Protein AF-A0A934GV92-F1 (afdb_monomer_lite)

pLDDT: mean 82.5, std 15.74, range [44.62, 98.44]

Structure (mmCIF, N/CA/C/O backbone):
data_AF-A0A934GV92-F1
#
_entry.id   AF-A0A934GV92-F1
#
loop_
_atom_site.group_PDB
_atom_site.id
_atom_site.type_symbol
_atom_site.label_atom_id
_atom_site.label_alt_id
_atom_site.label_comp_id
_atom_site.label_asym_id
_atom_site.label_entity_id
_atom_site.label_seq_id
_atom_site.pdbx_PDB_ins_code
_atom_site.Cartn_x
_atom_site.Cartn_y
_atom_site.Cartn_z
_atom_site.occupancy
_atom_site.B_iso_or_equiv
_atom_site.auth_seq_id
_atom_site.auth_comp_id
_atom_site.auth_asym_id
_atom_site.auth_atom_id
_atom_site.pdbx_PDB_model_num
ATOM 1 N N . MET A 1 1 ? -19.606 -7.941 -42.808 1.00 45.41 1 MET A N 1
ATOM 2 C CA . MET A 1 1 ? -18.863 -8.096 -41.541 1.00 45.41 1 MET A CA 1
ATOM 3 C C . MET A 1 1 ? -18.603 -6.691 -41.005 1.00 45.41 1 MET A C 1
ATOM 5 O O . MET A 1 1 ? -17.922 -5.931 -41.676 1.00 45.41 1 MET A O 1
ATOM 9 N N . ARG A 1 2 ? -19.273 -6.281 -39.919 1.00 44.62 2 ARG A N 1
ATOM 10 C CA . ARG A 1 2 ? -19.111 -4.952 -39.301 1.00 44.62 2 ARG A CA 1
ATOM 11 C C . ARG A 1 2 ? -18.115 -5.100 -38.153 1.00 44.62 2 ARG A C 1
ATOM 13 O O . ARG A 1 2 ? -18.499 -5.575 -37.094 1.00 44.62 2 ARG A O 1
ATOM 20 N N . ILE A 1 3 ? -16.854 -4.754 -38.387 1.00 47.62 3 ILE A N 1
ATOM 21 C CA . ILE A 1 3 ? -15.875 -4.594 -37.308 1.00 47.62 3 ILE A CA 1
ATOM 22 C C . ILE A 1 3 ? -16.205 -3.248 -36.656 1.00 47.62 3 ILE A C 1
ATOM 24 O O . ILE A 1 3 ? -16.176 -2.217 -37.328 1.00 47.62 3 ILE A O 1
ATOM 28 N N . SER A 1 4 ? -16.626 -3.245 -35.392 1.00 52.06 4 SER A N 1
ATOM 29 C CA . SER A 1 4 ? -16.859 -1.996 -34.670 1.00 52.06 4 SER A CA 1
ATOM 30 C C . SER A 1 4 ? -15.509 -1.377 -34.327 1.00 52.06 4 SER A C 1
ATOM 32 O O . SER A 1 4 ? -14.763 -1.938 -33.529 1.00 52.06 4 SER A O 1
ATOM 34 N N . ILE A 1 5 ? -15.235 -0.204 -34.899 1.00 55.66 5 ILE A N 1
ATOM 35 C CA . ILE A 1 5 ? -14.054 0.644 -34.652 1.00 55.66 5 ILE A CA 1
ATOM 36 C C . ILE A 1 5 ? -13.766 0.847 -33.143 1.00 55.66 5 ILE A C 1
ATOM 38 O O . ILE A 1 5 ? -12.625 1.043 -32.748 1.00 55.66 5 ILE A O 1
ATOM 42 N N . TRP A 1 6 ? -14.770 0.691 -32.278 1.00 50.31 6 TRP A N 1
ATOM 43 C CA . TRP A 1 6 ? -14.648 0.772 -30.819 1.00 50.31 6 TRP A CA 1
ATOM 44 C C . TRP A 1 6 ? -13.754 -0.293 -30.163 1.00 50.31 6 TRP A C 1
ATOM 46 O O . TRP A 1 6 ? -13.243 -0.047 -29.078 1.00 50.31 6 TRP A O 1
ATOM 56 N N . GLN A 1 7 ? -13.507 -1.442 -30.802 1.00 48.97 7 GLN A N 1
ATOM 57 C CA . GLN A 1 7 ? -12.585 -2.453 -30.256 1.00 48.97 7 GLN A CA 1
ATOM 58 C C . GLN A 1 7 ? -11.101 -2.118 -30.478 1.00 48.97 7 GLN A C 1
ATOM 60 O O . GLN A 1 7 ? -10.252 -2.728 -29.840 1.00 48.97 7 GLN A O 1
ATOM 65 N N . GLN A 1 8 ? -10.778 -1.146 -31.338 1.00 45.44 8 GLN A N 1
ATOM 66 C CA . GLN A 1 8 ? -9.400 -0.681 -31.561 1.00 45.44 8 GLN A CA 1
ATOM 67 C C . GLN A 1 8 ? -9.001 0.489 -30.645 1.00 45.44 8 GLN A C 1
ATOM 69 O O . GLN A 1 8 ? -7.868 0.950 -30.703 1.00 45.44 8 GLN A O 1
ATOM 74 N N . PHE A 1 9 ? -9.921 0.942 -29.785 1.00 50.16 9 PHE A N 1
ATOM 75 C CA . PHE A 1 9 ? -9.702 1.994 -28.789 1.00 50.16 9 PHE A CA 1
ATOM 76 C C . PHE A 1 9 ? -9.911 1.495 -27.355 1.00 50.16 9 PHE A C 1
ATOM 78 O O . PHE A 1 9 ? -10.121 2.302 -26.452 1.00 50.16 9 PHE A O 1
ATOM 85 N N . ALA A 1 10 ? -9.863 0.175 -27.125 1.00 47.56 10 ALA A N 1
ATOM 86 C CA . ALA A 1 10 ? -9.571 -0.327 -25.788 1.00 47.56 10 ALA A CA 1
ATOM 87 C C . ALA A 1 10 ? -8.166 0.180 -25.445 1.00 47.56 10 ALA A C 1
ATOM 89 O O . ALA A 1 10 ? -7.172 -0.346 -25.938 1.00 47.56 10 ALA A O 1
ATOM 90 N N . SER A 1 11 ? -8.147 1.304 -24.734 1.00 47.31 11 SER A N 1
ATOM 91 C CA . SER A 1 11 ? -6.985 2.069 -24.304 1.00 47.31 11 SER A CA 1
ATOM 92 C C . SER A 1 11 ? -5.822 1.137 -23.952 1.00 47.31 11 SER A C 1
ATOM 94 O O . SER A 1 11 ? -5.968 0.297 -23.071 1.00 47.31 11 SER A O 1
ATOM 96 N N . ASN A 1 12 ? -4.724 1.246 -24.706 1.00 54.50 12 ASN A N 1
ATOM 97 C CA . ASN A 1 12 ? -3.345 0.943 -24.306 1.00 54.50 12 ASN A CA 1
ATOM 98 C C . ASN A 1 12 ? -3.157 0.247 -22.937 1.00 54.50 12 ASN A C 1
ATOM 100 O O . ASN A 1 12 ? -2.796 0.892 -21.965 1.00 54.50 12 ASN A O 1
ATOM 104 N N . HIS A 1 13 ? -3.388 -1.069 -22.906 1.00 57.81 13 HIS A N 1
ATOM 105 C CA . HIS A 1 13 ? -2.746 -2.119 -22.096 1.00 57.81 13 HIS A CA 1
ATOM 106 C C . HIS A 1 13 ? -2.031 -1.755 -20.773 1.00 57.81 13 HIS A C 1
ATOM 108 O O . HIS A 1 13 ? -0.965 -2.300 -20.511 1.00 57.81 13 HIS A O 1
ATOM 114 N N . SER A 1 14 ? -2.590 -0.915 -19.901 1.00 67.69 14 SER A N 1
ATOM 115 C CA . SER A 1 14 ? -2.052 -0.762 -18.546 1.00 67.69 14 SER A CA 1
ATOM 116 C C . SER A 1 14 ? -2.468 -1.968 -17.704 1.00 67.69 14 SER A C 1
ATOM 118 O O . SER A 1 14 ? -3.576 -2.061 -17.197 1.00 67.69 14 SER A O 1
ATOM 120 N N . ASN A 1 15 ? -1.600 -2.960 -17.579 1.00 84.19 15 ASN A N 1
ATOM 121 C CA . ASN A 1 15 ? -1.711 -3.942 -16.513 1.00 84.19 15 ASN A CA 1
ATOM 122 C C . ASN A 1 15 ? -1.345 -3.274 -15.175 1.00 84.19 15 ASN A C 1
ATOM 124 O O . ASN A 1 15 ? -0.739 -2.207 -15.116 1.00 84.19 15 ASN A O 1
ATOM 128 N N . SER A 1 16 ? -1.719 -3.889 -14.068 1.00 88.56 16 SER A N 1
ATOM 129 C CA . SER A 1 16 ? -1.093 -3.631 -12.774 1.00 88.56 16 SER A CA 1
ATOM 130 C C . SER A 1 16 ? -1.032 -4.950 -12.038 1.00 88.56 16 SER A C 1
ATOM 132 O O . SER A 1 16 ? -1.833 -5.851 -12.310 1.00 88.56 16 SER A O 1
ATOM 134 N N . PHE A 1 17 ? -0.082 -5.088 -11.129 1.00 91.25 17 PHE A N 1
ATOM 135 C CA . PHE A 1 17 ? 0.013 -6.307 -10.354 1.00 91.25 17 PHE A CA 1
ATOM 136 C C . PHE A 1 17 ? 0.419 -6.031 -8.917 1.00 91.25 17 PHE A C 1
ATOM 138 O O . PHE A 1 17 ? 1.074 -5.034 -8.608 1.00 91.25 17 PHE A O 1
ATOM 145 N N . THR A 1 18 ? 0.055 -6.976 -8.058 1.00 91.12 18 THR A N 1
ATOM 146 C CA . THR A 1 18 ? 0.556 -7.076 -6.693 1.00 91.12 18 THR A CA 1
ATOM 147 C C . THR A 1 18 ? 0.952 -8.515 -6.414 1.00 91.12 18 THR A C 1
ATOM 149 O O . THR A 1 18 ? 0.154 -9.437 -6.578 1.00 91.12 18 THR A O 1
ATOM 152 N N . VAL A 1 19 ? 2.180 -8.697 -5.944 1.00 93.38 19 VAL A N 1
ATOM 153 C CA . VAL A 1 19 ? 2.729 -9.948 -5.433 1.00 93.38 19 VAL A CA 1
ATOM 154 C C . VAL A 1 19 ? 2.905 -9.821 -3.930 1.00 93.38 19 VAL A C 1
ATOM 156 O O . VAL A 1 19 ? 3.528 -8.879 -3.441 1.00 93.38 19 VAL A O 1
ATOM 159 N N . VAL A 1 20 ? 2.369 -10.785 -3.193 1.00 93.81 20 VAL A N 1
ATOM 160 C CA . VAL A 1 20 ? 2.497 -10.905 -1.744 1.00 93.81 20 VAL A CA 1
ATOM 161 C C . VAL A 1 20 ? 3.212 -12.215 -1.443 1.00 93.81 20 VAL A C 1
ATOM 163 O O . VAL A 1 20 ? 2.684 -13.285 -1.731 1.00 93.81 20 VAL A O 1
ATOM 166 N N . GLY A 1 21 ? 4.406 -12.138 -0.865 1.00 95.69 21 GLY A N 1
ATOM 167 C CA . GLY A 1 21 ? 5.127 -13.278 -0.310 1.00 95.69 21 GLY A CA 1
ATOM 168 C C . GLY A 1 21 ? 5.032 -13.290 1.212 1.00 95.69 21 GLY A C 1
ATOM 169 O O . GLY A 1 21 ? 5.502 -12.358 1.859 1.00 95.69 21 GLY A O 1
ATOM 170 N N . GLU A 1 22 ? 4.440 -14.333 1.786 1.00 96.06 22 GLU A N 1
ATOM 171 C CA . GLU A 1 22 ? 4.435 -14.609 3.227 1.00 96.06 22 GLU A CA 1
ATOM 172 C C . GLU A 1 22 ? 5.649 -15.469 3.605 1.00 96.06 22 GLU A C 1
ATOM 174 O O . GLU A 1 22 ? 5.894 -16.506 2.991 1.00 96.06 22 GLU A O 1
ATOM 179 N N . PHE A 1 23 ? 6.399 -15.057 4.624 1.00 97.56 23 PHE A N 1
ATOM 180 C CA . PHE A 1 23 ? 7.600 -15.733 5.119 1.00 97.56 23 PHE A CA 1
ATOM 181 C C . PHE A 1 23 ? 7.395 -16.261 6.541 1.00 97.56 23 PHE A C 1
ATOM 183 O O . PHE A 1 23 ? 6.483 -15.853 7.255 1.00 97.56 23 PHE A O 1
ATOM 190 N N . GLU A 1 24 ? 8.289 -17.139 6.994 1.00 97.50 24 GLU A N 1
ATOM 191 C CA . GLU A 1 24 ? 8.222 -17.717 8.344 1.00 97.50 24 GLU A CA 1
ATOM 192 C C . GLU A 1 24 ? 8.458 -16.688 9.465 1.00 97.50 24 GLU A C 1
ATOM 194 O O . GLU A 1 24 ? 8.039 -16.898 10.604 1.00 97.50 24 GLU A O 1
ATOM 199 N N . SER A 1 25 ? 9.144 -15.577 9.173 1.00 97.50 25 SER A N 1
ATOM 200 C CA . SER A 1 25 ? 9.474 -14.550 10.161 1.00 97.50 25 SER A CA 1
ATOM 201 C C . SER A 1 25 ? 9.637 -13.158 9.543 1.00 97.50 25 SER A C 1
ATOM 203 O O . SER A 1 25 ? 9.837 -13.004 8.337 1.00 97.50 25 SER A O 1
ATOM 205 N N . VAL A 1 26 ? 9.592 -12.129 10.398 1.00 96.62 26 VAL A N 1
ATOM 206 C CA . VAL A 1 26 ? 9.864 -10.729 10.018 1.00 96.62 26 VAL A CA 1
ATOM 207 C C . VAL A 1 26 ? 11.270 -10.576 9.431 1.00 96.62 26 VAL A C 1
ATOM 209 O O . VAL A 1 26 ? 11.453 -9.900 8.423 1.00 96.62 26 VAL A O 1
ATOM 212 N N . GLU A 1 27 ? 12.263 -11.229 10.036 1.00 97.88 27 GLU A N 1
ATOM 213 C CA . GLU A 1 27 ? 13.655 -11.197 9.577 1.00 97.88 27 GLU A CA 1
ATOM 214 C C . GLU A 1 27 ? 13.806 -11.842 8.192 1.00 97.88 27 GLU A C 1
ATOM 216 O O . GLU A 1 27 ? 14.474 -11.284 7.321 1.00 97.88 27 GLU A O 1
ATOM 221 N N . ALA A 1 28 ? 13.128 -12.972 7.952 1.00 98.19 28 ALA A N 1
ATOM 222 C CA . ALA A 1 28 ? 13.124 -13.633 6.651 1.00 98.19 28 ALA A CA 1
ATOM 223 C C . ALA A 1 28 ? 12.513 -12.736 5.562 1.00 98.19 28 ALA A C 1
ATOM 225 O O . ALA A 1 28 ? 13.117 -12.572 4.503 1.00 98.19 28 ALA A O 1
ATOM 226 N N . ALA A 1 29 ? 11.379 -12.084 5.845 1.00 97.88 29 ALA A N 1
ATOM 227 C CA . ALA A 1 29 ? 10.763 -11.130 4.922 1.00 97.88 29 ALA A CA 1
ATOM 228 C C . ALA A 1 29 ? 11.671 -9.920 4.638 1.00 97.88 29 ALA A C 1
ATOM 230 O O . ALA A 1 29 ? 11.818 -9.500 3.491 1.00 97.88 29 ALA A O 1
ATOM 231 N N . GLN A 1 30 ? 12.327 -9.363 5.661 1.00 97.38 30 GLN A N 1
ATOM 232 C CA . GLN A 1 30 ? 13.271 -8.253 5.490 1.00 97.38 30 GLN A CA 1
ATOM 233 C C . GLN A 1 30 ? 14.470 -8.642 4.620 1.00 97.38 30 GLN A C 1
ATOM 235 O O . GLN A 1 30 ? 14.815 -7.902 3.697 1.00 97.38 30 GLN A O 1
ATOM 240 N N . ASN A 1 31 ? 15.066 -9.807 4.876 1.00 98.31 31 ASN A N 1
ATOM 241 C CA . ASN A 1 31 ? 16.179 -10.327 4.089 1.00 98.31 31 ASN A CA 1
ATOM 242 C C . ASN A 1 31 ? 15.764 -10.593 2.631 1.00 98.31 31 ASN A C 1
ATOM 244 O O . ASN A 1 31 ? 16.458 -10.188 1.702 1.00 98.31 31 ASN A O 1
ATOM 248 N N . ALA A 1 32 ? 14.602 -11.212 2.416 1.00 98.44 32 ALA A N 1
ATOM 249 C CA . ALA A 1 32 ? 14.078 -11.466 1.078 1.00 98.44 32 ALA A CA 1
ATOM 250 C C . ALA A 1 32 ? 13.801 -10.169 0.302 1.00 98.44 32 ALA A C 1
ATOM 252 O O . ALA A 1 32 ? 14.182 -10.054 -0.862 1.00 98.44 32 ALA A O 1
ATOM 253 N N . ALA A 1 33 ? 13.201 -9.162 0.944 1.00 97.94 33 ALA A N 1
ATOM 254 C CA . ALA A 1 33 ? 12.987 -7.857 0.323 1.00 97.94 33 ALA A CA 1
ATOM 255 C C . ALA A 1 33 ? 14.305 -7.172 -0.062 1.00 97.94 33 ALA A C 1
ATOM 257 O O . ALA A 1 33 ? 14.379 -6.540 -1.113 1.00 97.94 33 ALA A O 1
ATOM 258 N N . GLU A 1 34 ? 15.341 -7.287 0.769 1.00 98.19 34 GLU A N 1
ATOM 259 C CA . GLU A 1 34 ? 16.661 -6.735 0.464 1.00 98.19 34 GLU A CA 1
ATOM 260 C C . GLU A 1 34 ? 17.332 -7.462 -0.707 1.00 98.19 34 GLU A C 1
ATOM 262 O O . GLU A 1 34 ? 17.804 -6.809 -1.636 1.00 98.19 34 GLU A O 1
ATOM 267 N N . GLN A 1 35 ? 17.295 -8.796 -0.732 1.00 98.44 35 GLN A N 1
ATOM 268 C CA . GLN A 1 35 ? 17.799 -9.583 -1.864 1.00 98.44 35 GLN A CA 1
ATOM 269 C C . GLN A 1 35 ? 17.065 -9.252 -3.169 1.00 98.44 35 GLN A C 1
ATOM 271 O O . GLN A 1 35 ? 17.699 -9.116 -4.219 1.00 98.44 35 GLN A O 1
ATOM 276 N N . LEU A 1 36 ? 15.744 -9.060 -3.106 1.00 98.19 36 LEU A N 1
ATOM 277 C CA . LEU A 1 36 ? 14.957 -8.634 -4.259 1.00 98.19 36 LEU A CA 1
ATOM 278 C C . LEU A 1 36 ? 15.396 -7.239 -4.733 1.00 98.19 36 LEU A C 1
ATOM 280 O O . LEU A 1 36 ? 15.687 -7.068 -5.913 1.00 98.19 36 LEU A O 1
ATOM 284 N N . ARG A 1 37 ? 15.544 -6.255 -3.830 1.00 97.88 37 ARG A N 1
ATOM 285 C CA . ARG A 1 37 ? 16.038 -4.910 -4.194 1.00 97.88 37 ARG A CA 1
ATOM 286 C C . ARG A 1 37 ? 17.422 -4.951 -4.833 1.00 97.88 37 ARG A C 1
ATOM 288 O O . ARG A 1 37 ? 17.641 -4.293 -5.847 1.00 97.88 37 ARG A O 1
ATOM 295 N N . GLN A 1 38 ? 18.340 -5.727 -4.262 1.00 98.00 38 GLN A N 1
ATOM 296 C CA . GLN A 1 38 ? 19.693 -5.891 -4.792 1.00 98.00 38 GLN A CA 1
ATOM 297 C C . GLN A 1 38 ? 19.684 -6.521 -6.187 1.00 98.00 38 GLN A C 1
ATOM 299 O O . GLN A 1 38 ? 20.440 -6.082 -7.048 1.00 98.00 38 GLN A O 1
ATOM 304 N N . SER A 1 39 ? 18.789 -7.482 -6.429 1.00 97.69 39 SER A N 1
ATOM 305 C CA . SER A 1 39 ? 18.639 -8.136 -7.735 1.00 97.69 39 SER A CA 1
ATOM 306 C C . SER A 1 39 ? 18.062 -7.208 -8.805 1.00 97.69 39 SER A C 1
ATOM 308 O O . SER A 1 39 ? 18.446 -7.307 -9.965 1.00 97.69 39 SER A O 1
ATOM 310 N N . LEU A 1 40 ? 17.161 -6.288 -8.437 1.00 97.38 40 LEU A N 1
ATOM 311 C CA . LEU A 1 40 ? 16.554 -5.348 -9.391 1.00 97.38 40 LEU A CA 1
ATOM 312 C C . LEU A 1 40 ? 17.416 -4.108 -9.666 1.00 97.38 40 LEU A C 1
ATOM 314 O O . LEU A 1 40 ? 17.225 -3.437 -10.681 1.00 97.38 40 LEU A O 1
ATOM 318 N N . LYS A 1 41 ? 18.381 -3.797 -8.795 1.00 97.88 41 LYS A N 1
ATOM 319 C CA . LYS A 1 41 ? 19.233 -2.609 -8.928 1.00 97.88 41 LYS A CA 1
ATOM 320 C C . LYS A 1 41 ? 20.004 -2.543 -10.264 1.00 97.88 41 LYS A C 1
ATOM 322 O O . LYS A 1 41 ? 19.946 -1.486 -10.891 1.00 97.88 41 LYS A O 1
ATOM 327 N N . PRO A 1 42 ? 20.644 -3.619 -10.765 1.00 98.12 42 PRO A N 1
ATOM 328 C CA . PRO A 1 42 ? 21.312 -3.590 -12.069 1.00 98.12 42 PRO A CA 1
ATOM 329 C C . PRO A 1 42 ? 20.371 -3.281 -13.241 1.00 98.12 42 PRO A C 1
ATOM 331 O O . PRO A 1 42 ? 20.776 -2.601 -14.182 1.00 98.12 42 PRO A O 1
ATOM 334 N N . ILE A 1 43 ? 19.113 -3.739 -13.183 1.00 96.50 43 ILE A N 1
ATOM 335 C CA . ILE A 1 43 ? 18.103 -3.454 -14.216 1.00 96.50 43 ILE A CA 1
ATOM 336 C C . ILE A 1 43 ? 17.821 -1.948 -14.259 1.00 96.50 43 ILE A C 1
ATOM 338 O O . ILE A 1 43 ? 17.854 -1.340 -15.330 1.00 96.50 43 ILE A O 1
ATOM 342 N N . ILE A 1 44 ? 17.615 -1.342 -13.087 1.00 96.38 44 ILE A N 1
ATOM 343 C CA . ILE A 1 44 ? 17.382 0.099 -12.937 1.00 96.38 44 ILE A CA 1
ATOM 344 C C . ILE A 1 44 ? 18.587 0.904 -13.438 1.00 96.38 44 ILE A C 1
ATOM 346 O O . ILE A 1 44 ? 18.425 1.815 -14.247 1.00 96.38 44 ILE A O 1
ATOM 350 N N . GLU A 1 45 ? 19.802 0.557 -13.006 1.00 97.00 45 GLU A N 1
ATOM 351 C CA . GLU A 1 45 ? 21.031 1.244 -13.429 1.00 97.00 45 GLU A CA 1
ATOM 352 C C . GLU A 1 45 ? 21.226 1.177 -14.952 1.00 97.00 45 GLU A C 1
ATOM 354 O O . GLU A 1 45 ? 21.561 2.179 -15.592 1.00 97.00 45 GLU A O 1
ATOM 359 N N . TRP A 1 46 ? 20.972 0.011 -15.554 1.00 95.94 46 TRP A N 1
ATOM 360 C CA . TRP A 1 46 ? 21.063 -0.183 -16.999 1.00 95.94 46 TRP A CA 1
ATOM 361 C C . TRP A 1 46 ? 20.035 0.658 -17.764 1.00 95.94 46 TRP A C 1
ATOM 363 O O . TRP A 1 46 ? 20.391 1.265 -18.778 1.00 95.94 46 TRP A O 1
ATOM 373 N N . ARG A 1 47 ? 18.791 0.724 -17.264 1.00 92.81 47 ARG A N 1
ATOM 374 C CA . ARG A 1 47 ? 17.696 1.522 -17.840 1.00 92.81 47 ARG A CA 1
ATOM 375 C C . ARG A 1 47 ? 17.968 3.013 -17.751 1.00 92.81 47 ARG A C 1
ATOM 377 O O . ARG A 1 47 ? 17.858 3.707 -18.756 1.00 92.81 47 ARG A O 1
ATOM 384 N N . MET A 1 48 ? 18.394 3.504 -16.589 1.00 93.56 48 MET A N 1
ATOM 385 C CA . MET A 1 48 ? 18.743 4.916 -16.404 1.00 93.56 48 MET A CA 1
ATOM 386 C C . MET A 1 48 ? 19.858 5.361 -17.361 1.00 93.56 48 MET A C 1
ATOM 388 O O . MET A 1 48 ? 19.832 6.483 -17.861 1.00 93.56 48 MET A O 1
ATOM 392 N N . ALA A 1 49 ? 20.811 4.477 -17.669 1.00 95.62 49 ALA A N 1
ATOM 393 C CA . ALA A 1 49 ? 21.873 4.746 -18.637 1.00 95.62 49 ALA A CA 1
ATOM 394 C C . ALA A 1 49 ? 21.411 4.719 -20.112 1.00 95.62 49 ALA A C 1
ATOM 396 O O . ALA A 1 49 ? 22.180 5.122 -20.984 1.00 95.62 49 ALA A O 1
ATOM 397 N N . ARG A 1 50 ? 20.195 4.230 -20.401 1.00 93.62 50 ARG A N 1
ATOM 398 C CA . ARG A 1 50 ? 19.644 3.997 -21.753 1.00 93.62 50 ARG A CA 1
ATOM 399 C C . ARG A 1 50 ? 18.192 4.456 -21.899 1.00 93.62 50 ARG A C 1
ATOM 401 O O . ARG A 1 50 ? 17.441 3.895 -22.691 1.00 93.62 50 ARG A O 1
ATOM 408 N N . ALA A 1 51 ? 17.785 5.478 -21.148 1.00 85.56 51 ALA A N 1
ATOM 409 C CA . ALA A 1 51 ? 16.384 5.896 -21.059 1.00 85.56 51 ALA A CA 1
ATOM 410 C C . ALA A 1 51 ? 15.733 6.226 -22.422 1.00 85.56 51 ALA A C 1
ATOM 412 O O . ALA A 1 51 ? 14.518 6.136 -22.550 1.00 85.56 51 ALA A O 1
ATOM 413 N N . GLU A 1 52 ? 16.518 6.582 -23.444 1.00 83.06 52 GLU A N 1
ATOM 414 C CA . GLU A 1 52 ? 16.025 6.898 -24.793 1.00 83.06 52 GLU A CA 1
ATOM 415 C C . GLU A 1 52 ? 15.818 5.661 -25.693 1.00 83.06 52 GLU A C 1
ATOM 417 O O . GLU A 1 52 ? 15.077 5.744 -26.667 1.00 83.06 52 GLU A O 1
ATOM 422 N N . GLU A 1 53 ? 16.427 4.510 -25.385 1.00 81.38 53 GLU A N 1
ATOM 423 C CA . GLU A 1 53 ? 16.486 3.342 -26.287 1.00 81.38 53 GLU A CA 1
ATOM 424 C C . GLU A 1 53 ? 15.344 2.327 -26.078 1.00 81.38 53 GLU A C 1
ATOM 426 O O . GLU A 1 53 ? 15.160 1.426 -26.894 1.00 81.38 53 GLU A O 1
ATOM 431 N N . ILE A 1 54 ? 14.597 2.426 -24.974 1.00 72.56 54 ILE A N 1
ATOM 432 C CA . ILE A 1 54 ? 13.815 1.293 -24.435 1.00 72.56 54 ILE A CA 1
ATOM 433 C C . ILE A 1 54 ? 12.314 1.389 -24.751 1.00 72.56 54 ILE A C 1
ATOM 435 O O . ILE A 1 54 ? 11.606 0.392 -24.667 1.00 72.56 54 ILE A O 1
ATOM 439 N N . TRP A 1 55 ? 11.821 2.551 -25.184 1.00 69.56 55 TRP A N 1
ATOM 440 C CA . TRP A 1 55 ? 10.381 2.821 -25.322 1.00 69.56 55 TRP A CA 1
ATOM 441 C C . TRP A 1 55 ? 9.641 1.980 -26.377 1.00 69.56 55 TRP A C 1
ATOM 443 O O . TRP A 1 55 ? 8.412 1.995 -26.398 1.00 69.56 55 TRP A O 1
ATOM 453 N N . GLU A 1 56 ? 10.349 1.262 -27.254 1.00 77.69 56 GLU A N 1
ATOM 454 C CA . GLU A 1 56 ? 9.747 0.594 -28.419 1.00 77.69 56 GLU A CA 1
ATOM 455 C C . GLU A 1 56 ? 9.701 -0.943 -28.342 1.00 77.69 56 GLU A C 1
ATOM 457 O O . GLU A 1 56 ? 9.099 -1.569 -29.216 1.00 77.69 56 GLU A O 1
ATOM 462 N N . SER A 1 57 ? 10.302 -1.575 -27.327 1.00 84.25 57 SER A N 1
ATOM 463 C CA . SER A 1 57 ? 10.344 -3.042 -27.217 1.00 84.25 57 SER A CA 1
ATOM 464 C C . SER A 1 57 ? 9.502 -3.542 -26.054 1.00 84.25 57 SER A C 1
ATOM 466 O O . SER A 1 57 ? 9.552 -2.958 -24.986 1.00 84.25 57 SER A O 1
ATOM 468 N N . PHE A 1 58 ? 8.782 -4.653 -26.233 1.00 88.12 58 PHE A N 1
ATOM 469 C CA . PHE A 1 58 ? 8.141 -5.380 -25.128 1.00 88.12 58 PHE A CA 1
ATOM 470 C C . PHE A 1 58 ? 9.036 -6.482 -24.545 1.00 88.12 58 PHE A C 1
ATOM 472 O O . PHE A 1 58 ? 8.805 -6.921 -23.419 1.00 88.12 58 PHE A O 1
ATOM 479 N N . GLU A 1 59 ? 10.053 -6.912 -25.291 1.00 93.38 59 GLU A N 1
ATOM 480 C CA . GLU A 1 59 ? 10.932 -8.029 -24.940 1.00 93.38 59 GLU A CA 1
ATOM 481 C C . GLU A 1 59 ? 11.859 -7.672 -23.780 1.00 93.38 59 GLU A C 1
ATOM 483 O O . GLU A 1 59 ? 12.343 -6.543 -23.699 1.00 93.38 59 GLU A O 1
ATOM 488 N N . ALA A 1 60 ? 12.143 -8.648 -22.915 1.00 95.31 60 ALA A N 1
ATOM 489 C CA . ALA A 1 60 ? 13.092 -8.484 -21.822 1.00 95.31 60 ALA A CA 1
ATOM 490 C C . ALA A 1 60 ? 14.455 -7.972 -22.309 1.00 95.31 60 ALA A C 1
ATOM 492 O O . ALA A 1 60 ? 15.032 -8.445 -23.291 1.00 95.31 60 ALA A O 1
ATOM 493 N N . THR A 1 61 ? 14.995 -7.006 -21.578 1.00 95.38 61 THR A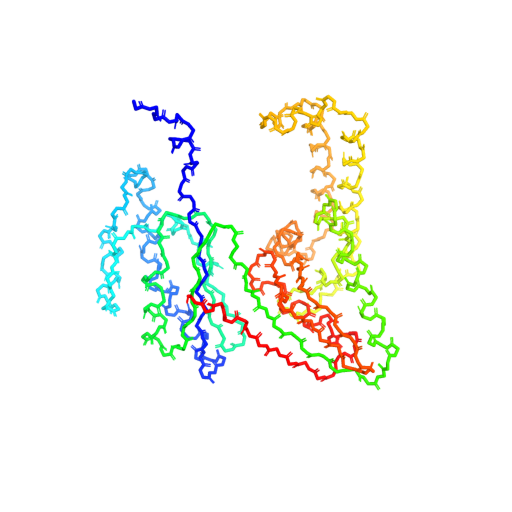 N 1
ATOM 494 C CA . THR A 1 61 ? 16.333 -6.469 -21.812 1.00 95.38 61 THR A CA 1
ATOM 495 C C . THR A 1 61 ? 17.405 -7.516 -21.476 1.00 95.38 61 THR A C 1
ATOM 497 O O . THR A 1 61 ? 17.169 -8.417 -20.666 1.00 95.38 61 THR A O 1
ATOM 500 N N . PRO A 1 62 ? 18.632 -7.396 -22.019 1.00 96.38 62 PRO A N 1
ATOM 501 C CA . PRO A 1 62 ? 19.713 -8.329 -21.697 1.00 96.38 62 PRO A CA 1
ATOM 502 C C . PRO A 1 62 ? 20.002 -8.449 -20.194 1.00 96.38 62 PRO A C 1
ATOM 504 O O . PRO A 1 62 ? 20.314 -9.539 -19.722 1.00 96.38 62 PRO A O 1
ATOM 507 N N . ILE A 1 63 ? 19.868 -7.349 -19.442 1.00 97.62 63 ILE A N 1
ATOM 508 C CA . ILE A 1 63 ? 20.076 -7.357 -17.990 1.00 97.62 63 ILE A CA 1
ATOM 509 C C . ILE A 1 63 ? 18.931 -8.055 -17.246 1.00 97.62 63 ILE A C 1
ATOM 511 O O . ILE A 1 63 ? 19.191 -8.805 -16.313 1.00 97.62 63 ILE A O 1
ATOM 515 N N . GLU A 1 64 ? 17.677 -7.877 -17.669 1.00 97.31 64 GLU A N 1
ATOM 516 C CA . GLU A 1 64 ? 16.538 -8.610 -17.099 1.00 97.31 64 GLU A CA 1
ATOM 517 C C . GLU A 1 64 ? 16.684 -10.120 -17.328 1.00 97.31 64 GLU A C 1
ATOM 519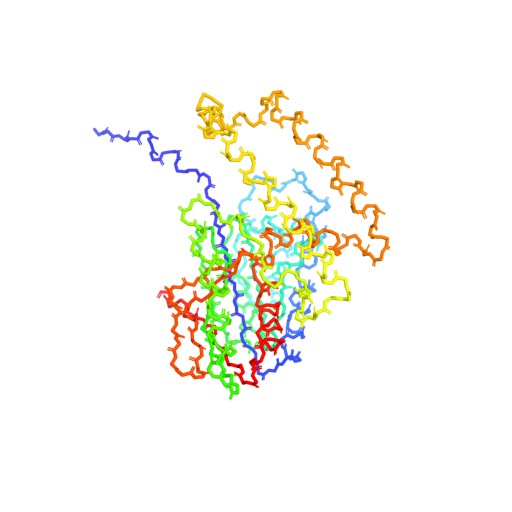 O O . GLU A 1 64 ? 16.444 -10.907 -16.415 1.00 97.31 64 GLU A O 1
ATOM 524 N N . ILE A 1 65 ? 17.169 -10.528 -18.507 1.00 97.94 65 ILE A N 1
ATOM 525 C CA . ILE A 1 65 ? 17.487 -11.931 -18.807 1.00 97.94 65 ILE A CA 1
ATOM 526 C C . ILE A 1 65 ? 18.603 -12.450 -17.889 1.00 97.94 65 ILE A C 1
ATOM 528 O O . ILE A 1 65 ? 18.493 -13.558 -17.364 1.00 97.94 65 ILE A O 1
ATOM 532 N N . GLU A 1 66 ? 19.668 -11.672 -17.669 1.00 98.19 66 GLU A N 1
ATOM 533 C CA . GLU A 1 66 ? 20.761 -12.047 -16.762 1.00 98.19 66 GLU A CA 1
ATOM 534 C C . GLU A 1 66 ? 20.265 -12.233 -15.320 1.00 98.19 66 GLU A C 1
ATOM 536 O O . GLU A 1 66 ? 20.554 -13.257 -14.698 1.00 98.19 66 GLU A O 1
ATOM 541 N N . VAL A 1 67 ? 19.467 -11.294 -14.800 1.00 97.94 67 VAL A N 1
ATOM 542 C CA . VAL A 1 67 ? 18.852 -11.418 -13.468 1.00 97.94 67 VAL A CA 1
ATOM 543 C C . VAL A 1 67 ? 17.924 -12.633 -13.413 1.00 97.94 67 VAL A C 1
ATOM 545 O O . VAL A 1 67 ? 17.984 -13.407 -12.456 1.00 97.94 67 VAL A O 1
ATOM 548 N N . GLY A 1 68 ? 17.122 -12.864 -14.456 1.00 97.81 68 GLY A N 1
ATOM 549 C CA . GLY A 1 68 ? 16.282 -14.055 -14.570 1.00 97.81 68 GLY A CA 1
ATOM 550 C C . GLY A 1 68 ? 17.092 -15.350 -14.459 1.00 97.81 68 GLY A C 1
ATOM 551 O O . GLY A 1 68 ? 16.760 -16.237 -13.673 1.00 97.81 68 GLY A O 1
ATOM 552 N N . GLN A 1 69 ? 18.232 -15.432 -15.149 1.00 98.19 69 GLN A N 1
ATOM 553 C CA . GLN A 1 69 ? 19.139 -16.582 -15.081 1.00 98.19 69 GLN A CA 1
ATOM 554 C C . GLN A 1 69 ? 19.746 -16.792 -13.689 1.00 98.19 69 GLN A C 1
ATOM 556 O O . GLN A 1 69 ? 19.855 -17.941 -13.258 1.00 98.19 69 GLN A O 1
ATOM 561 N N . GLN A 1 70 ? 20.106 -15.722 -12.969 1.00 98.19 70 GLN A N 1
ATOM 562 C CA . GLN A 1 70 ? 20.635 -15.816 -11.598 1.00 98.19 70 GLN A CA 1
ATOM 563 C C . GLN A 1 70 ? 19.642 -16.494 -10.649 1.00 98.19 70 GLN A C 1
ATOM 565 O O . GLN A 1 70 ? 20.033 -17.308 -9.812 1.00 98.19 70 GLN A O 1
ATOM 570 N N . TRP A 1 71 ? 18.353 -16.205 -10.821 1.00 97.94 71 TRP A N 1
ATOM 571 C CA . TRP A 1 71 ? 17.281 -16.829 -10.052 1.00 97.94 71 TRP A CA 1
ATOM 572 C C . TRP A 1 71 ? 16.777 -18.133 -10.680 1.00 97.94 71 TRP A C 1
ATOM 574 O O . TRP A 1 71 ? 16.076 -18.902 -10.028 1.00 97.94 71 TRP A O 1
ATOM 584 N N . GLY A 1 72 ? 17.142 -18.446 -11.923 1.00 97.88 72 GLY A N 1
ATOM 585 C CA . GLY A 1 72 ? 16.558 -19.554 -12.677 1.00 97.88 72 GLY A CA 1
ATOM 586 C C . GLY A 1 72 ? 15.051 -19.371 -12.873 1.00 97.88 72 GLY A C 1
ATOM 587 O O . GLY A 1 72 ? 14.298 -20.308 -12.593 1.00 97.88 72 GLY A O 1
ATOM 588 N N . VAL A 1 73 ? 14.647 -18.158 -13.257 1.00 97.25 73 VAL A N 1
ATOM 589 C CA . VAL A 1 73 ? 13.291 -17.758 -13.667 1.00 97.25 73 VAL A CA 1
ATOM 590 C C . VAL A 1 73 ? 13.330 -17.280 -15.115 1.00 97.25 73 VAL A C 1
ATOM 592 O O . VAL A 1 73 ? 14.352 -16.768 -15.584 1.00 97.25 73 VAL A O 1
ATOM 595 N N . GLU A 1 74 ? 12.232 -17.456 -15.841 1.00 97.06 74 GLU A N 1
ATOM 596 C CA . GLU A 1 74 ? 12.124 -16.965 -17.214 1.00 97.06 74 GLU A CA 1
ATOM 597 C C . GLU A 1 74 ? 11.644 -15.509 -17.217 1.00 97.06 74 GLU A C 1
ATOM 599 O O . GLU A 1 74 ? 10.589 -15.186 -16.676 1.00 97.06 74 GLU A O 1
ATOM 604 N N . TRP A 1 75 ? 12.417 -14.615 -17.837 1.00 96.38 75 TRP A N 1
ATOM 605 C CA . TRP A 1 75 ? 12.068 -13.199 -17.947 1.00 96.38 75 TRP A CA 1
ATOM 606 C C . TRP A 1 75 ? 11.722 -12.874 -19.399 1.00 96.38 75 TRP A C 1
ATOM 608 O O . TRP A 1 75 ? 12.609 -12.703 -20.231 1.00 96.38 75 TRP A O 1
ATOM 618 N N . LEU A 1 76 ? 10.426 -12.846 -19.716 1.00 93.94 76 LEU A N 1
ATOM 619 C CA . LEU A 1 76 ? 9.945 -12.720 -21.099 1.00 93.94 76 LEU A CA 1
ATOM 620 C C . LEU A 1 76 ? 9.790 -11.266 -21.552 1.00 93.94 76 LEU A C 1
ATOM 622 O O . LEU A 1 76 ? 10.192 -10.913 -22.661 1.00 93.94 76 LEU A O 1
ATOM 626 N N . ASN A 1 77 ? 9.224 -10.427 -20.684 1.00 93.25 77 ASN A N 1
ATOM 627 C CA . ASN A 1 77 ? 8.888 -9.043 -20.999 1.00 93.25 77 ASN A CA 1
ATOM 628 C C . ASN A 1 77 ? 9.697 -8.074 -20.141 1.00 93.25 77 ASN A C 1
ATOM 630 O O . ASN A 1 77 ? 9.923 -8.315 -18.949 1.00 93.25 77 ASN A O 1
ATOM 634 N N . HIS A 1 78 ? 10.097 -6.953 -20.731 1.00 92.12 78 HIS A N 1
ATOM 635 C CA . HIS A 1 78 ? 10.716 -5.879 -19.965 1.00 92.12 78 HIS A CA 1
ATOM 636 C C . HIS A 1 78 ? 9.690 -5.218 -19.030 1.00 92.12 78 HIS A C 1
ATOM 638 O O . HIS A 1 78 ? 8.518 -5.085 -19.374 1.00 92.12 78 HIS A O 1
ATOM 644 N N . HIS A 1 79 ? 10.129 -4.805 -17.843 1.00 93.12 79 HIS A N 1
ATOM 645 C CA . HIS A 1 79 ? 9.295 -4.132 -16.845 1.00 93.12 79 HIS A CA 1
ATOM 646 C C . HIS A 1 79 ? 9.602 -2.641 -16.841 1.00 93.12 79 HIS A C 1
ATOM 648 O O . HIS A 1 79 ? 10.565 -2.191 -16.218 1.00 93.12 79 HIS A O 1
ATOM 654 N N . GLU A 1 80 ? 8.816 -1.873 -17.592 1.00 90.81 80 GLU A N 1
ATOM 655 C CA . GLU A 1 80 ? 9.055 -0.456 -17.860 1.00 90.81 80 GLU A CA 1
ATOM 656 C C . GLU A 1 80 ? 9.144 0.409 -16.605 1.00 90.81 80 GLU A C 1
ATOM 658 O O . GLU A 1 80 ? 9.940 1.342 -16.556 1.00 90.81 80 GLU A O 1
ATOM 663 N N . TRP A 1 81 ? 8.414 0.025 -15.562 1.00 91.19 81 TRP A N 1
ATOM 664 C CA . TRP A 1 81 ? 8.383 0.723 -14.286 1.00 91.19 81 TRP A CA 1
ATOM 665 C C . TRP A 1 81 ? 9.707 0.670 -13.507 1.00 91.19 81 TRP A C 1
ATOM 667 O O . TRP A 1 81 ? 9.905 1.464 -12.588 1.00 91.19 81 TRP A O 1
ATOM 677 N N . LEU A 1 82 ? 10.652 -0.211 -13.864 1.00 93.81 82 LEU A N 1
ATOM 678 C CA . LEU A 1 82 ? 11.999 -0.286 -13.274 1.00 93.81 82 LEU A CA 1
ATOM 679 C C . LEU A 1 82 ? 12.945 0.808 -13.809 1.00 93.81 82 LEU A C 1
ATOM 681 O O . LEU A 1 82 ? 14.106 0.555 -14.112 1.00 93.81 82 LEU A O 1
ATOM 685 N N . GLU A 1 83 ? 12.466 2.038 -13.949 1.00 91.75 83 GLU A N 1
ATOM 686 C CA . GLU A 1 83 ? 13.181 3.137 -14.612 1.00 91.75 83 GLU A CA 1
ATOM 687 C C . GLU A 1 83 ? 13.995 4.043 -13.676 1.00 91.75 83 GLU A C 1
ATOM 689 O O . GLU A 1 83 ? 14.782 4.868 -14.142 1.00 91.75 83 GLU A O 1
ATOM 694 N N . SER A 1 84 ? 13.831 3.923 -12.355 1.00 92.50 84 SER A N 1
ATOM 695 C CA . SER A 1 84 ? 14.543 4.773 -11.396 1.00 92.50 84 SER A CA 1
ATOM 696 C C . SER A 1 84 ? 14.795 4.071 -10.066 1.00 92.50 84 SER A C 1
ATOM 698 O O . SER A 1 84 ? 14.121 3.107 -9.714 1.00 92.50 84 SER A O 1
ATOM 700 N N . GLU A 1 85 ? 15.715 4.594 -9.250 1.00 91.19 85 GLU A N 1
ATOM 701 C CA . GLU A 1 85 ? 15.915 4.081 -7.883 1.00 91.19 85 GLU A CA 1
ATOM 702 C C . GLU A 1 85 ? 14.631 4.147 -7.039 1.00 91.19 85 GLU A C 1
ATOM 704 O O . GLU A 1 85 ? 14.437 3.344 -6.125 1.00 91.19 85 GLU A O 1
ATOM 709 N N . ARG A 1 86 ? 13.711 5.068 -7.367 1.00 88.06 86 ARG A N 1
ATOM 710 C CA . ARG A 1 86 ? 12.413 5.164 -6.692 1.00 88.06 86 ARG A CA 1
ATOM 711 C C . ARG A 1 86 ? 11.541 3.942 -6.944 1.00 88.06 86 ARG A C 1
ATOM 713 O O . ARG A 1 86 ? 10.729 3.646 -6.076 1.00 88.06 86 ARG A O 1
ATOM 720 N N . SER A 1 87 ? 11.730 3.219 -8.044 1.00 91.38 87 SER A N 1
ATOM 721 C CA . SER A 1 87 ? 11.001 1.986 -8.354 1.00 91.38 87 SER A CA 1
ATOM 722 C C . SER A 1 87 ? 11.241 0.903 -7.296 1.00 91.38 87 SER A C 1
ATOM 724 O O . SER A 1 87 ? 10.344 0.132 -6.977 1.00 91.38 87 SER A O 1
ATOM 726 N N . LEU A 1 88 ? 12.394 0.903 -6.613 1.00 93.00 88 LEU A N 1
ATOM 727 C CA . LEU A 1 88 ? 12.637 -0.007 -5.482 1.00 93.00 88 LEU A CA 1
ATOM 728 C C . LEU A 1 88 ? 11.699 0.245 -4.291 1.00 93.00 88 LEU A C 1
ATOM 730 O O . LEU A 1 88 ? 11.551 -0.620 -3.423 1.00 93.00 88 LEU A O 1
ATOM 734 N N . ASN A 1 89 ? 11.023 1.399 -4.248 1.00 88.12 89 ASN A N 1
ATOM 735 C CA . ASN A 1 89 ? 9.977 1.659 -3.269 1.00 88.12 89 ASN A CA 1
ATOM 736 C C . ASN A 1 89 ? 8.715 0.825 -3.505 1.00 88.12 89 ASN A C 1
ATOM 738 O O . ASN A 1 89 ? 7.927 0.737 -2.564 1.00 88.12 89 ASN A O 1
ATOM 742 N N . ALA A 1 90 ? 8.530 0.205 -4.672 1.00 89.44 90 ALA A N 1
ATOM 743 C CA . ALA A 1 90 ? 7.462 -0.765 -4.909 1.00 89.44 90 ALA A CA 1
ATOM 744 C C . ALA A 1 90 ? 7.605 -2.006 -4.008 1.00 89.44 90 ALA A C 1
ATOM 746 O O . ALA A 1 90 ? 6.609 -2.636 -3.661 1.00 89.44 90 ALA A O 1
ATOM 747 N N . ILE A 1 91 ? 8.832 -2.323 -3.562 1.00 93.50 91 ILE A N 1
ATOM 748 C CA . ILE A 1 91 ? 9.119 -3.429 -2.642 1.00 93.50 91 ILE A CA 1
ATOM 749 C C . ILE A 1 91 ? 8.971 -2.943 -1.201 1.00 93.50 91 ILE A C 1
ATOM 751 O O . ILE A 1 91 ? 9.816 -2.210 -0.666 1.00 93.50 91 ILE A O 1
ATOM 755 N N . LYS A 1 92 ? 7.912 -3.390 -0.535 1.00 91.00 92 LYS A N 1
ATOM 756 C CA . LYS A 1 92 ? 7.589 -3.071 0.856 1.00 91.00 92 LYS A CA 1
ATOM 757 C C . LYS A 1 92 ? 7.620 -4.322 1.725 1.00 91.00 92 LYS A C 1
ATOM 759 O O . LYS A 1 92 ? 7.377 -5.429 1.259 1.00 91.00 92 LYS A O 1
ATOM 764 N N . THR A 1 93 ? 7.898 -4.125 3.008 1.00 92.94 93 THR A N 1
ATOM 765 C CA . THR A 1 93 ? 7.777 -5.165 4.031 1.00 92.94 93 THR A CA 1
ATOM 766 C C . THR A 1 93 ? 6.749 -4.748 5.066 1.00 92.94 93 THR A C 1
ATOM 768 O O . THR A 1 93 ? 6.634 -3.568 5.407 1.00 92.94 93 THR A O 1
ATOM 771 N N . PHE A 1 94 ? 5.994 -5.720 5.561 1.00 90.25 94 PHE A N 1
ATOM 772 C CA . PHE A 1 94 ? 5.086 -5.543 6.683 1.00 90.25 94 PHE A CA 1
ATOM 773 C C . PHE A 1 94 ? 5.009 -6.852 7.454 1.00 90.25 94 PHE A C 1
ATOM 775 O O . PHE A 1 94 ? 4.612 -7.865 6.892 1.00 90.25 94 PHE A O 1
ATOM 782 N N . GLU A 1 95 ? 5.424 -6.837 8.721 1.00 92.69 95 GLU A N 1
ATOM 783 C CA . GLU A 1 95 ? 5.598 -8.056 9.519 1.00 92.69 95 GLU A CA 1
ATOM 784 C C . GLU A 1 95 ? 6.399 -9.122 8.743 1.00 92.69 95 GLU A C 1
ATOM 786 O O . GLU A 1 95 ? 7.512 -8.840 8.301 1.00 92.69 95 GLU A O 1
ATOM 791 N N . ASN A 1 96 ? 5.862 -10.330 8.579 1.00 96.06 96 ASN A N 1
ATOM 792 C CA . ASN A 1 96 ? 6.470 -11.431 7.836 1.00 96.06 96 ASN A CA 1
ATOM 793 C C . ASN A 1 96 ? 6.089 -11.449 6.342 1.00 96.06 96 ASN A C 1
ATOM 795 O O . ASN A 1 96 ? 6.265 -12.471 5.687 1.00 96.06 96 ASN A O 1
ATOM 799 N N . TYR A 1 97 ? 5.589 -10.343 5.785 1.00 94.62 97 TYR A N 1
ATOM 800 C CA . TYR A 1 97 ? 5.215 -10.235 4.375 1.00 94.62 97 TYR A CA 1
ATOM 801 C C . TYR A 1 97 ? 6.182 -9.347 3.586 1.00 94.62 97 TYR A C 1
ATOM 803 O O . TYR A 1 97 ? 6.565 -8.261 4.036 1.00 94.62 97 TYR A O 1
ATOM 811 N N . VAL A 1 98 ? 6.514 -9.777 2.367 1.00 95.25 98 VAL A N 1
ATOM 812 C CA . VAL A 1 98 ? 7.091 -8.943 1.305 1.00 95.25 98 VAL A CA 1
ATOM 813 C C . VAL A 1 98 ? 6.017 -8.686 0.277 1.00 95.25 98 VAL A C 1
ATOM 815 O O . VAL A 1 98 ? 5.381 -9.611 -0.217 1.00 95.25 98 VAL A O 1
ATOM 818 N N . ILE A 1 99 ? 5.815 -7.421 -0.046 1.00 92.44 99 ILE A N 1
ATOM 819 C CA . ILE A 1 99 ? 4.792 -6.989 -0.980 1.00 92.44 99 ILE A CA 1
ATOM 820 C C . ILE A 1 99 ? 5.468 -6.168 -2.056 1.00 92.44 99 ILE A C 1
ATOM 822 O O . ILE A 1 99 ? 6.115 -5.163 -1.765 1.00 92.44 99 ILE A O 1
ATOM 826 N N . LEU A 1 100 ? 5.307 -6.616 -3.290 1.00 92.94 100 LEU A N 1
ATOM 827 C CA . LEU A 1 100 ? 5.718 -5.907 -4.482 1.00 92.94 100 LEU A CA 1
ATOM 828 C C . LEU A 1 100 ? 4.452 -5.543 -5.243 1.00 92.94 100 LEU A C 1
ATOM 830 O O . LEU A 1 100 ? 3.692 -6.428 -5.616 1.00 92.94 100 LEU A O 1
ATOM 834 N N . GLY A 1 101 ? 4.219 -4.262 -5.478 1.00 87.12 101 GLY A N 1
ATOM 835 C CA . GLY A 1 101 ? 3.102 -3.837 -6.309 1.00 87.12 101 GLY A CA 1
ATOM 836 C C . GLY A 1 101 ? 3.462 -2.594 -7.086 1.00 87.12 101 GLY A C 1
ATOM 837 O O . GLY A 1 101 ? 4.111 -1.703 -6.540 1.00 87.12 101 GLY A O 1
ATOM 838 N N . GLU A 1 102 ? 3.023 -2.547 -8.335 1.00 80.69 102 GLU A N 1
ATOM 839 C CA . GLU A 1 102 ? 3.253 -1.411 -9.215 1.00 80.69 102 GLU A CA 1
ATOM 840 C C . GLU A 1 102 ? 2.003 -1.091 -10.033 1.00 80.69 102 GLU A C 1
ATOM 842 O O . GLU A 1 102 ? 1.259 -1.986 -10.452 1.00 80.69 102 GLU A O 1
ATOM 847 N N . GLY A 1 103 ? 1.751 0.208 -10.198 1.00 71.00 103 GLY A N 1
ATOM 848 C CA . GLY A 1 103 ? 0.671 0.719 -11.029 1.00 71.00 103 GLY A CA 1
ATOM 849 C C . GLY A 1 103 ? 1.113 0.852 -12.484 1.00 71.00 103 GLY A C 1
ATOM 850 O O . GLY A 1 103 ? 2.254 1.191 -12.749 1.00 71.00 103 GLY A O 1
ATOM 851 N N . GLU A 1 104 ? 0.187 0.608 -13.412 1.00 80.69 104 GLU A N 1
ATOM 852 C CA . GLU A 1 104 ? 0.352 0.851 -14.856 1.00 80.69 104 GLU A CA 1
ATOM 853 C C . GLU A 1 104 ? 1.664 0.308 -15.461 1.00 80.69 104 GLU A C 1
ATOM 855 O O . GLU A 1 104 ? 2.594 1.050 -15.750 1.00 80.69 104 GLU A O 1
ATOM 860 N N . THR A 1 105 ? 1.705 -1.000 -15.711 1.00 87.25 105 THR A N 1
ATOM 861 C CA . THR A 1 105 ? 2.791 -1.687 -16.426 1.00 87.25 105 THR A CA 1
ATOM 862 C C . THR A 1 105 ? 2.260 -2.509 -17.605 1.00 87.25 105 THR A C 1
ATOM 864 O O . THR A 1 105 ? 1.091 -2.871 -17.634 1.00 87.25 105 THR A O 1
ATOM 867 N N . TRP A 1 106 ? 3.086 -2.841 -18.591 1.00 86.81 106 TRP A N 1
ATOM 868 C CA . TRP A 1 106 ? 2.765 -3.743 -19.698 1.00 86.81 106 TRP A CA 1
ATOM 869 C C . TRP A 1 106 ? 3.124 -5.195 -19.390 1.00 86.81 106 TRP A C 1
ATOM 871 O O . TRP A 1 106 ? 2.581 -6.111 -20.012 1.00 86.81 106 TRP A O 1
ATOM 881 N N . ALA A 1 107 ? 4.026 -5.416 -18.434 1.00 89.81 107 ALA A N 1
ATOM 882 C CA . ALA A 1 107 ? 4.452 -6.742 -18.023 1.00 89.81 107 ALA A CA 1
ATOM 883 C C . ALA A 1 107 ? 3.569 -7.306 -16.896 1.00 89.81 107 ALA A C 1
ATOM 885 O O . ALA A 1 107 ? 2.820 -6.597 -16.217 1.00 89.81 107 ALA A O 1
ATOM 886 N N . GLY A 1 108 ? 3.601 -8.629 -16.749 1.00 90.56 108 GLY A N 1
ATOM 887 C CA . GLY A 1 108 ? 2.948 -9.335 -15.652 1.00 90.56 108 GLY A CA 1
ATOM 888 C C . GLY A 1 108 ? 3.885 -9.526 -14.459 1.00 90.56 108 GLY A C 1
ATOM 889 O O . GLY A 1 108 ? 5.044 -9.137 -14.476 1.00 90.56 108 GLY A O 1
ATOM 890 N N . GLN A 1 109 ? 3.365 -10.118 -13.397 1.00 93.25 109 GLN A N 1
ATOM 891 C CA . GLN A 1 109 ? 4.066 -10.349 -12.134 1.00 93.25 109 GLN A CA 1
ATOM 892 C C . GLN A 1 109 ? 5.047 -11.534 -12.122 1.00 93.25 109 GLN A C 1
ATOM 894 O O . GLN A 1 109 ? 5.753 -11.712 -11.129 1.00 93.25 109 GLN A O 1
ATOM 899 N N . GLU A 1 110 ? 5.031 -12.382 -13.151 1.00 94.25 110 GLU A N 1
ATOM 900 C CA . GLU A 1 110 ? 5.594 -13.741 -13.141 1.00 94.25 110 GLU A CA 1
ATOM 901 C C . GLU A 1 110 ? 7.067 -13.841 -12.696 1.00 94.25 110 GLU A C 1
ATOM 903 O O . GLU A 1 110 ? 7.379 -14.686 -11.860 1.00 94.25 110 GLU A O 1
ATOM 908 N N . PRO A 1 111 ? 8.018 -12.994 -13.144 1.00 96.06 111 PRO A N 1
ATOM 909 C CA . PRO A 1 111 ? 9.385 -13.142 -12.646 1.00 96.06 111 PRO A CA 1
ATOM 910 C C . PRO A 1 111 ? 9.478 -12.880 -11.137 1.00 96.06 111 PRO A C 1
ATOM 912 O O . PRO A 1 111 ? 10.313 -13.467 -10.452 1.00 96.06 111 PRO A O 1
ATOM 915 N N . PHE A 1 112 ? 8.617 -12.027 -10.581 1.00 96.75 112 PHE A N 1
ATOM 916 C CA . PHE A 1 112 ? 8.687 -11.661 -9.171 1.00 96.75 112 PHE A CA 1
ATOM 917 C C . PHE A 1 112 ? 8.018 -12.677 -8.251 1.00 96.75 112 PHE A C 1
ATOM 919 O O . PHE A 1 112 ? 8.537 -12.917 -7.157 1.00 96.75 112 PHE A O 1
ATOM 926 N N . ASP A 1 113 ? 6.888 -13.268 -8.656 1.00 95.62 113 ASP A 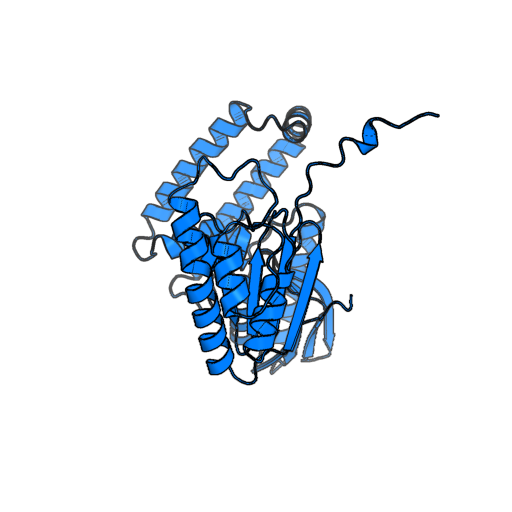N 1
ATOM 927 C CA . ASP A 1 113 ? 6.252 -14.313 -7.852 1.00 95.62 113 ASP A CA 1
ATOM 928 C C . ASP A 1 113 ? 7.137 -15.573 -7.782 1.00 95.62 113 ASP A C 1
ATOM 930 O O . ASP A 1 113 ? 7.335 -16.118 -6.692 1.00 95.62 113 ASP A O 1
ATOM 934 N N . GLU A 1 114 ? 7.815 -15.937 -8.874 1.00 97.38 114 GLU A N 1
ATOM 935 C CA . GLU A 1 114 ? 8.818 -17.007 -8.889 1.00 97.38 114 GLU A CA 1
ATOM 936 C C . GLU A 1 114 ? 10.066 -16.704 -8.041 1.00 97.38 114 GLU A C 1
ATOM 938 O O . GLU A 1 114 ? 10.544 -17.583 -7.312 1.00 97.38 114 GLU A O 1
ATOM 943 N N . ILE A 1 115 ? 10.600 -15.475 -8.089 1.00 98.06 115 ILE A N 1
ATOM 944 C CA . ILE A 1 115 ? 11.741 -15.079 -7.244 1.00 98.06 115 ILE A CA 1
ATOM 945 C C . ILE A 1 115 ? 11.364 -15.167 -5.760 1.00 98.06 115 ILE A C 1
ATOM 947 O O . ILE A 1 115 ? 12.121 -15.730 -4.967 1.00 98.06 115 ILE A O 1
ATOM 951 N N . LEU A 1 116 ? 10.186 -14.669 -5.368 1.00 98.19 116 LEU A N 1
ATOM 952 C CA . LEU A 1 116 ? 9.735 -14.755 -3.976 1.00 98.19 116 LEU A CA 1
ATOM 953 C C . LEU A 1 116 ? 9.522 -16.207 -3.523 1.00 98.19 116 LEU A C 1
ATOM 955 O O . LEU A 1 116 ? 9.906 -16.543 -2.402 1.00 98.19 116 LEU A O 1
ATOM 959 N N . LEU A 1 117 ? 8.998 -17.088 -4.384 1.00 97.81 117 LEU A N 1
ATOM 960 C CA . LEU A 1 117 ? 8.914 -18.527 -4.093 1.00 97.81 117 LEU A CA 1
ATOM 961 C C . LEU A 1 117 ? 10.303 -19.123 -3.816 1.00 97.81 117 LEU A C 1
ATOM 963 O O . LEU A 1 117 ? 10.480 -19.869 -2.852 1.00 97.81 117 LEU A O 1
ATOM 967 N N . LYS A 1 118 ? 11.315 -18.769 -4.618 1.00 98.12 118 LYS A N 1
ATOM 968 C CA . LYS A 1 118 ? 12.703 -19.237 -4.430 1.00 98.12 118 LYS A CA 1
ATOM 969 C C . LYS A 1 118 ? 13.367 -18.671 -3.178 1.00 98.12 118 LYS A C 1
ATOM 971 O O . LYS A 1 118 ? 14.222 -19.333 -2.596 1.00 98.12 118 LYS A O 1
ATOM 976 N N . LEU A 1 119 ? 12.945 -17.488 -2.740 1.00 98.12 119 LEU A N 1
ATOM 977 C CA . LEU A 1 119 ? 13.331 -16.893 -1.459 1.00 98.12 119 LEU A CA 1
ATOM 978 C C . LEU A 1 119 ? 12.646 -17.562 -0.252 1.00 98.12 119 LEU A C 1
ATOM 980 O O . LEU A 1 119 ? 12.941 -17.202 0.886 1.00 98.12 119 LEU A O 1
ATOM 984 N N . GLY A 1 120 ? 11.768 -18.546 -0.477 1.00 98.00 120 GLY A N 1
ATOM 985 C CA . GLY A 1 120 ? 11.096 -19.313 0.573 1.00 98.00 120 GLY A CA 1
ATOM 986 C C . GLY A 1 120 ? 9.731 -18.762 0.980 1.00 98.00 120 GLY A C 1
ATOM 987 O O . GLY A 1 120 ? 9.208 -19.161 2.018 1.00 98.00 120 GLY A O 1
ATOM 988 N N . ALA A 1 121 ? 9.148 -17.852 0.197 1.00 97.88 121 ALA A N 1
ATOM 989 C CA . ALA A 1 121 ? 7.818 -17.333 0.476 1.00 97.88 121 ALA A CA 1
ATOM 990 C C . ALA A 1 121 ? 6.714 -18.328 0.095 1.00 97.88 121 ALA A C 1
ATOM 992 O O . ALA A 1 121 ? 6.814 -19.048 -0.900 1.00 97.88 121 ALA A O 1
ATOM 993 N N . LYS A 1 122 ? 5.585 -18.264 0.800 1.00 96.69 122 LYS A N 1
ATOM 994 C CA . LYS A 1 122 ? 4.284 -18.646 0.247 1.00 96.69 122 LYS A CA 1
ATOM 995 C C . LYS A 1 122 ? 3.739 -17.447 -0.530 1.00 96.69 122 LYS A C 1
ATOM 997 O O . LYS A 1 122 ? 3.509 -16.393 0.058 1.00 96.69 122 LYS A O 1
ATOM 1002 N N . VAL A 1 123 ? 3.558 -17.589 -1.843 1.00 95.00 123 VAL A N 1
ATOM 1003 C CA . VAL A 1 123 ? 3.232 -16.452 -2.719 1.00 95.00 123 VAL A CA 1
ATOM 1004 C C . VAL A 1 123 ? 1.772 -16.457 -3.165 1.00 95.00 123 VAL A C 1
ATOM 1006 O O . VAL A 1 123 ? 1.245 -17.478 -3.601 1.00 95.00 123 VAL A O 1
ATOM 1009 N N . SER A 1 124 ? 1.143 -15.285 -3.095 1.00 92.12 124 SER A N 1
ATOM 1010 C CA . SER A 1 124 ? -0.136 -14.951 -3.722 1.00 92.12 124 SER A CA 1
ATOM 1011 C C . SER A 1 124 ? 0.078 -13.749 -4.631 1.00 92.12 124 SER A C 1
ATOM 1013 O O . SER A 1 124 ? 0.658 -12.753 -4.200 1.00 92.12 124 SER A O 1
ATOM 1015 N N . ALA A 1 125 ? -0.405 -13.803 -5.870 1.00 90.19 125 ALA A N 1
ATOM 1016 C CA . ALA A 1 125 ? -0.262 -12.679 -6.783 1.00 90.19 125 ALA A CA 1
ATOM 1017 C C . ALA A 1 125 ? -1.506 -12.444 -7.640 1.00 90.19 125 ALA A C 1
ATOM 1019 O O . ALA A 1 125 ? -2.105 -13.385 -8.167 1.00 90.19 125 ALA A O 1
ATOM 1020 N N . GLU A 1 126 ? -1.856 -11.172 -7.795 1.00 86.69 126 GLU A N 1
ATOM 1021 C CA . GLU A 1 126 ? -3.009 -10.690 -8.547 1.00 86.69 126 GLU A CA 1
ATOM 1022 C C . GLU A 1 126 ? -2.533 -9.762 -9.669 1.00 86.69 126 GLU A C 1
ATOM 1024 O O . GLU A 1 126 ? -1.745 -8.849 -9.422 1.00 86.69 126 GLU A O 1
ATOM 1029 N N . SER A 1 127 ? -3.034 -9.990 -10.884 1.00 83.75 127 SER A N 1
ATOM 1030 C CA . SER A 1 127 ? -2.915 -9.071 -12.021 1.00 83.75 127 SER A CA 1
ATOM 1031 C C . SER A 1 127 ? -4.291 -8.498 -12.335 1.00 83.75 127 SER A C 1
ATOM 1033 O O . SER A 1 127 ? -5.295 -9.214 -12.301 1.00 83.75 127 SER A O 1
ATOM 1035 N N . GLY A 1 128 ? -4.359 -7.220 -12.683 1.00 77.38 128 GLY A N 1
ATOM 1036 C CA . GLY A 1 128 ? -5.614 -6.597 -13.075 1.00 77.38 128 GLY A CA 1
ATOM 1037 C C . GLY A 1 128 ? -5.485 -5.106 -13.326 1.00 77.38 128 GLY A C 1
ATOM 1038 O O . GLY A 1 128 ? -4.486 -4.481 -12.994 1.00 77.38 128 GLY A O 1
ATOM 1039 N N . LEU A 1 129 ? -6.524 -4.516 -13.909 1.00 63.81 129 LEU A N 1
ATOM 1040 C CA . LEU A 1 129 ? -6.594 -3.075 -14.134 1.00 63.81 129 LEU A CA 1
ATOM 1041 C C . LEU A 1 129 ? -6.852 -2.347 -12.804 1.00 63.81 129 LEU A C 1
ATOM 1043 O O . LEU A 1 129 ? -7.955 -2.413 -12.261 1.00 63.81 129 LEU A O 1
ATOM 1047 N N . GLY A 1 130 ? -5.852 -1.617 -12.310 1.00 60.88 130 GLY A N 1
ATOM 1048 C CA . GLY A 1 130 ? -6.057 -0.481 -11.407 1.00 60.88 130 GLY A CA 1
ATOM 1049 C C . GLY A 1 130 ? -6.298 -0.784 -9.927 1.00 60.88 130 GLY A C 1
ATOM 1050 O O . GLY A 1 130 ? -6.859 0.066 -9.240 1.00 60.88 130 GLY A O 1
ATOM 1051 N N . ASN A 1 131 ? -5.887 -1.943 -9.407 1.00 62.09 131 ASN A N 1
ATOM 1052 C CA . ASN A 1 131 ? -5.916 -2.188 -7.962 1.00 62.09 131 ASN A CA 1
ATOM 1053 C C . ASN A 1 131 ? -4.658 -2.930 -7.506 1.00 62.09 131 ASN A C 1
ATOM 1055 O O . ASN A 1 131 ? -4.645 -4.150 -7.394 1.00 62.09 131 ASN A O 1
ATOM 1059 N N . THR A 1 132 ? -3.622 -2.168 -7.156 1.00 68.94 132 THR A N 1
ATOM 1060 C CA . THR A 1 132 ? -2.449 -2.686 -6.431 1.00 68.94 132 THR A CA 1
ATOM 1061 C C . THR A 1 132 ? -2.722 -2.880 -4.931 1.00 68.94 132 THR A C 1
ATOM 1063 O O . THR A 1 132 ? -1.825 -3.182 -4.138 1.00 68.94 132 THR A O 1
ATOM 1066 N N . SER A 1 133 ? -3.973 -2.690 -4.507 1.00 77.62 133 SER A N 1
ATOM 1067 C CA . SER A 1 133 ? -4.401 -2.760 -3.116 1.00 77.62 133 SER A CA 1
ATOM 1068 C C . SER A 1 133 ? -4.447 -4.194 -2.601 1.00 77.62 133 SER A C 1
ATOM 1070 O O . SER A 1 133 ? -5.120 -5.054 -3.164 1.00 77.62 133 SER A O 1
ATOM 1072 N N . ILE A 1 134 ? -3.834 -4.420 -1.443 1.00 85.31 134 ILE A N 1
ATOM 1073 C CA . ILE A 1 134 ? -4.032 -5.652 -0.678 1.00 85.31 134 ILE A CA 1
ATOM 1074 C C . ILE A 1 134 ? -5.313 -5.526 0.132 1.00 85.31 134 ILE A C 1
ATOM 1076 O O . ILE A 1 134 ? -5.564 -4.496 0.765 1.00 85.31 134 ILE A O 1
ATOM 1080 N N . MET A 1 135 ? -6.107 -6.593 0.118 1.00 90.19 135 MET A N 1
ATOM 1081 C CA . MET A 1 135 ? -7.267 -6.742 0.984 1.00 90.19 135 MET A CA 1
ATOM 1082 C C . MET A 1 135 ? -6.872 -7.471 2.267 1.00 90.19 135 MET A C 1
ATOM 1084 O O . MET A 1 135 ? -6.167 -8.477 2.226 1.00 90.19 135 MET A O 1
ATOM 1088 N N . VAL A 1 136 ? -7.350 -6.989 3.410 1.00 92.88 136 VAL A N 1
ATOM 1089 C CA . VAL A 1 136 ? -7.152 -7.613 4.719 1.00 92.88 136 VAL A CA 1
ATOM 1090 C C . VAL A 1 136 ? -8.473 -7.744 5.464 1.00 92.88 136 VAL A C 1
ATOM 1092 O O . VAL A 1 136 ? -9.290 -6.826 5.477 1.00 92.88 136 VAL A O 1
ATOM 1095 N N . ASN A 1 137 ? -8.678 -8.877 6.125 1.00 96.19 137 ASN A N 1
ATOM 1096 C CA . ASN A 1 137 ? -9.699 -8.987 7.160 1.00 96.19 137 ASN A CA 1
ATOM 1097 C C . ASN A 1 137 ? -9.071 -8.579 8.484 1.00 96.19 137 ASN A C 1
ATOM 1099 O O . ASN A 1 137 ? -8.014 -9.098 8.833 1.00 96.19 137 ASN A O 1
ATOM 1103 N N . ILE A 1 138 ? -9.713 -7.678 9.219 1.00 97.56 138 ILE A N 1
ATOM 1104 C CA . ILE A 1 138 ? -9.209 -7.144 10.486 1.00 97.56 138 ILE A CA 1
ATOM 1105 C C . ILE A 1 138 ? -10.212 -7.490 11.577 1.00 97.56 138 ILE A C 1
ATOM 1107 O O . ILE A 1 138 ? -11.405 -7.234 11.440 1.00 97.56 138 ILE A O 1
ATOM 1111 N N . THR A 1 139 ? -9.727 -8.054 12.675 1.00 98.38 139 THR A N 1
ATOM 1112 C CA . THR A 1 139 ? -10.484 -8.265 13.908 1.00 98.38 139 THR A CA 1
ATOM 1113 C C . THR A 1 139 ? -9.809 -7.498 15.029 1.00 98.38 139 THR A C 1
ATOM 1115 O O . THR A 1 139 ? -8.612 -7.647 15.264 1.00 98.38 139 THR A O 1
ATOM 1118 N N . CYS A 1 140 ? -10.581 -6.687 15.737 1.00 98.19 140 CYS A N 1
ATOM 1119 C CA . CYS A 1 140 ? -10.109 -5.890 16.852 1.00 98.19 140 CYS A CA 1
ATOM 1120 C C . CYS A 1 140 ? -11.014 -6.089 18.071 1.00 98.19 140 CYS A C 1
ATOM 1122 O O . CYS A 1 140 ? -12.234 -5.962 17.967 1.00 98.19 140 CYS A O 1
ATOM 1124 N N . HIS A 1 141 ? -10.415 -6.374 19.226 1.00 98.38 141 HIS A N 1
ATOM 1125 C CA . HIS A 1 141 ? -11.112 -6.460 20.506 1.00 98.38 141 HIS A CA 1
ATOM 1126 C C . HIS A 1 141 ? -10.830 -5.224 21.363 1.00 98.38 141 HIS A C 1
ATOM 1128 O O . HIS A 1 141 ? -9.678 -4.812 21.536 1.00 98.38 141 HIS A O 1
ATOM 1134 N N . PHE A 1 142 ? -11.891 -4.663 21.936 1.00 98.25 142 PHE A N 1
ATOM 1135 C CA . PHE A 1 142 ? -11.875 -3.510 22.836 1.00 98.25 142 PHE A CA 1
ATOM 1136 C C . PHE A 1 142 ? -12.182 -3.937 24.273 1.00 98.25 142 PHE A C 1
ATOM 1138 O O . PHE A 1 142 ? -12.819 -4.955 24.503 1.00 98.25 142 PHE A O 1
ATOM 1145 N N . LEU A 1 143 ? -11.735 -3.166 25.265 1.00 95.94 143 LEU A N 1
ATOM 1146 C CA . LEU A 1 143 ? -12.013 -3.485 26.677 1.00 95.94 143 LEU A CA 1
ATOM 1147 C C . LEU A 1 143 ? -13.460 -3.174 27.095 1.00 95.94 143 LEU A C 1
ATOM 1149 O O . LEU A 1 143 ? -13.935 -3.672 28.113 1.00 95.94 143 LEU A O 1
ATOM 1153 N N . ASN A 1 144 ? -14.148 -2.312 26.346 1.00 96.00 144 ASN A N 1
ATOM 1154 C CA . ASN A 1 144 ? -15.541 -1.945 26.572 1.00 96.00 144 ASN A CA 1
ATOM 1155 C C . ASN A 1 144 ? -16.236 -1.623 25.240 1.00 96.00 144 ASN A C 1
ATOM 1157 O O . ASN A 1 144 ? -15.576 -1.300 24.250 1.00 96.00 144 ASN A O 1
ATOM 1161 N N . SER A 1 145 ? -17.566 -1.737 25.232 1.00 96.81 145 SER A N 1
ATOM 1162 C CA . SER A 1 145 ? -18.408 -1.477 24.057 1.00 96.81 145 SER A CA 1
ATOM 1163 C C . SER A 1 145 ? -18.327 -0.025 23.598 1.00 96.81 145 SER A C 1
ATOM 1165 O O . SER A 1 145 ? -18.269 0.223 22.401 1.00 96.81 145 SER A O 1
ATOM 1167 N N . ASP A 1 146 ? -18.229 0.927 24.527 1.00 97.12 146 ASP A N 1
ATOM 1168 C CA . ASP A 1 146 ? -18.239 2.359 24.209 1.00 97.12 146 ASP A CA 1
ATOM 1169 C C . ASP A 1 146 ? -17.060 2.763 23.308 1.00 97.12 146 ASP A C 1
ATOM 1171 O O . ASP A 1 146 ? -17.218 3.545 22.367 1.00 97.12 146 ASP A O 1
ATOM 1175 N N . ALA A 1 147 ? -15.868 2.210 23.559 1.00 97.06 147 ALA A N 1
ATOM 1176 C CA . ALA A 1 147 ? -14.696 2.418 22.711 1.00 97.06 147 ALA A CA 1
ATOM 1177 C C . ALA A 1 147 ? -14.898 1.812 21.312 1.00 97.06 147 ALA A C 1
ATOM 1179 O O . ALA A 1 147 ? -14.588 2.461 20.309 1.00 97.06 147 ALA A O 1
ATOM 1180 N N . ALA A 1 148 ? -15.465 0.605 21.242 1.00 97.75 148 ALA A N 1
ATOM 1181 C CA . ALA A 1 148 ? -15.740 -0.077 19.982 1.00 97.75 148 ALA A CA 1
ATOM 1182 C C . ALA A 1 148 ? -16.790 0.675 19.143 1.00 97.75 148 ALA A C 1
ATOM 1184 O O . ALA A 1 148 ? -16.580 0.902 17.951 1.00 97.75 148 ALA A O 1
ATOM 1185 N N . ASP A 1 149 ? -17.871 1.143 19.774 1.00 97.81 149 ASP A N 1
ATOM 1186 C CA . ASP A 1 149 ? -18.916 1.967 19.159 1.00 97.81 149 ASP A CA 1
ATOM 1187 C C . ASP A 1 149 ? -18.355 3.293 18.636 1.00 97.81 149 ASP A C 1
ATOM 1189 O O . ASP A 1 149 ? -18.665 3.714 17.515 1.00 97.81 149 ASP A O 1
ATOM 1193 N N . LYS A 1 150 ? -17.480 3.948 19.413 1.00 97.44 150 LYS A N 1
ATOM 1194 C CA . LYS A 1 150 ? -16.803 5.182 18.994 1.00 97.44 150 LYS A CA 1
ATOM 1195 C C . LYS A 1 150 ? -15.962 4.952 17.737 1.00 97.44 150 LYS A C 1
ATOM 1197 O O . LYS A 1 150 ? -16.075 5.726 16.785 1.00 97.44 150 LYS A O 1
ATOM 1202 N N . VAL A 1 151 ? -15.140 3.901 17.715 1.00 97.38 151 VAL A N 1
ATOM 1203 C CA . VAL A 1 151 ? -14.305 3.557 16.553 1.00 97.38 151 VAL A CA 1
ATOM 1204 C C . VAL A 1 151 ? -15.166 3.199 15.344 1.00 97.38 151 VAL A C 1
ATOM 1206 O O . VAL A 1 151 ? -14.941 3.733 14.257 1.00 97.38 151 VAL A O 1
ATOM 1209 N N . LEU A 1 152 ? -16.193 2.363 15.528 1.00 97.31 152 LEU A N 1
ATOM 1210 C CA . LEU A 1 152 ? -17.135 1.995 14.473 1.00 97.31 152 LEU A CA 1
ATOM 1211 C C . LEU A 1 152 ? -17.778 3.232 13.846 1.00 97.31 152 LEU A C 1
ATOM 1213 O O . LEU A 1 152 ? -17.860 3.330 12.620 1.00 97.31 152 LEU A O 1
ATOM 1217 N N . LYS A 1 153 ? -18.224 4.180 14.678 1.00 96.44 153 LYS A N 1
ATOM 1218 C CA . LYS A 1 153 ? -18.816 5.434 14.216 1.00 96.44 153 LYS A CA 1
ATOM 1219 C C . LYS A 1 153 ? -17.834 6.221 13.349 1.00 96.44 153 LYS A C 1
ATOM 1221 O O . LYS A 1 153 ? -18.213 6.631 12.258 1.00 96.44 153 LYS A O 1
ATOM 1226 N N . ILE A 1 154 ? -16.584 6.385 13.789 1.00 94.88 154 ILE A N 1
ATOM 1227 C CA . ILE A 1 154 ? -15.559 7.119 13.028 1.00 94.88 154 ILE A CA 1
ATOM 1228 C C . ILE A 1 154 ? -15.314 6.464 11.660 1.00 94.88 154 ILE A C 1
ATOM 1230 O O . ILE A 1 154 ? -15.327 7.155 10.641 1.00 94.88 154 ILE A O 1
ATOM 1234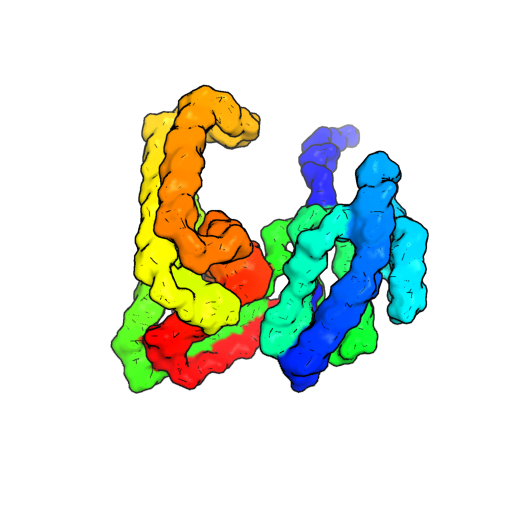 N N . ILE A 1 155 ? -15.152 5.136 11.614 1.00 94.00 155 ILE A N 1
ATOM 1235 C CA . ILE A 1 155 ? -14.919 4.417 10.351 1.00 94.00 155 ILE A CA 1
ATOM 1236 C C . ILE A 1 155 ? -16.142 4.536 9.431 1.00 94.00 155 ILE A C 1
ATOM 1238 O O . ILE A 1 155 ? -15.994 4.808 8.240 1.00 94.00 155 ILE A O 1
ATOM 1242 N N . ARG A 1 156 ? -17.361 4.368 9.960 1.00 92.81 156 ARG A N 1
ATOM 1243 C CA . ARG A 1 156 ? -18.593 4.498 9.166 1.00 92.81 156 ARG A CA 1
ATOM 1244 C C . ARG A 1 156 ? -18.785 5.908 8.629 1.00 92.81 156 ARG A C 1
ATOM 1246 O O . ARG A 1 156 ? -19.132 6.041 7.461 1.00 92.81 156 ARG A O 1
ATOM 1253 N N . ASP A 1 157 ? -18.530 6.935 9.432 1.00 90.31 157 ASP A N 1
ATOM 1254 C CA . ASP A 1 157 ? -18.617 8.330 8.995 1.00 90.31 157 ASP A CA 1
ATOM 1255 C C . ASP A 1 157 ? -17.608 8.611 7.871 1.00 90.31 157 ASP A C 1
ATOM 1257 O O . ASP A 1 157 ? -17.953 9.217 6.853 1.00 90.31 157 ASP A O 1
ATOM 1261 N N . TYR A 1 158 ? -16.378 8.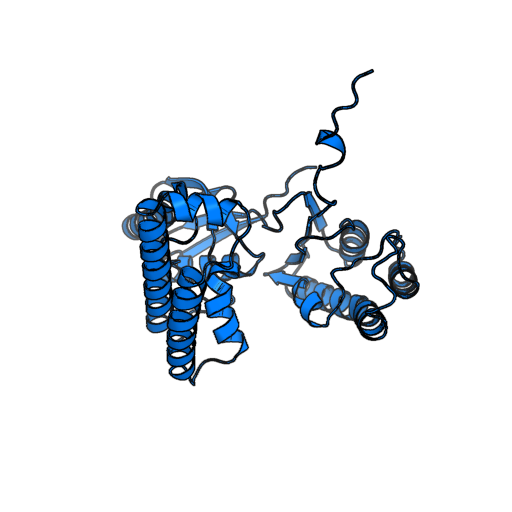106 8.008 1.00 88.31 158 TYR A N 1
ATOM 1262 C CA . TYR A 1 158 ? -15.351 8.178 6.972 1.00 88.31 158 TYR A CA 1
ATOM 1263 C C . TYR A 1 158 ? -15.787 7.468 5.674 1.00 88.31 158 TYR A C 1
ATOM 1265 O O . TYR A 1 158 ? -15.753 8.070 4.599 1.00 88.31 158 TYR A O 1
ATOM 1273 N N . LEU A 1 159 ? -16.278 6.225 5.757 1.00 86.94 159 LEU A N 1
ATOM 1274 C CA . LEU A 1 159 ? -16.699 5.445 4.586 1.00 86.94 159 LEU A CA 1
ATOM 1275 C C . LEU A 1 159 ? -17.996 5.951 3.939 1.00 86.94 159 LEU A C 1
ATOM 1277 O O . LEU A 1 159 ? -18.137 5.874 2.720 1.00 86.94 159 LEU A O 1
ATOM 1281 N N . ALA A 1 160 ? -18.948 6.479 4.711 1.00 84.94 160 ALA A N 1
ATOM 1282 C CA . ALA A 1 160 ? -20.227 6.964 4.192 1.00 84.94 160 ALA A CA 1
ATOM 1283 C C . ALA A 1 160 ? -20.060 8.184 3.273 1.00 84.94 160 ALA A C 1
ATOM 1285 O O . ALA A 1 160 ? -20.807 8.336 2.302 1.00 84.94 160 ALA A O 1
ATOM 1286 N N . ALA A 1 161 ? -19.046 9.020 3.516 1.00 72.06 161 ALA A N 1
ATOM 1287 C CA . ALA A 1 161 ? -18.748 10.175 2.668 1.00 72.06 161 ALA A CA 1
ATOM 1288 C C . ALA A 1 161 ? -18.267 9.808 1.252 1.00 72.06 161 ALA A C 1
ATOM 1290 O O . ALA A 1 161 ? -18.268 10.663 0.362 1.00 72.06 161 ALA A O 1
ATOM 1291 N N . LYS A 1 162 ? -17.917 8.537 1.008 1.00 62.00 162 LYS A N 1
ATOM 1292 C CA . LYS A 1 162 ? -17.375 8.070 -0.273 1.00 62.00 162 LYS A CA 1
ATOM 1293 C C . LYS A 1 162 ? -18.358 8.052 -1.433 1.00 62.00 162 LYS A C 1
ATOM 1295 O O . LYS A 1 162 ? -17.902 8.072 -2.570 1.00 62.00 162 LYS A O 1
ATOM 1300 N N . LYS A 1 163 ? -19.677 8.016 -1.193 1.00 55.50 163 LYS A N 1
ATOM 1301 C CA . LYS A 1 163 ? -20.665 7.845 -2.281 1.00 55.50 163 LYS A CA 1
ATOM 1302 C C . LYS A 1 163 ? -20.636 8.948 -3.340 1.00 55.50 163 LYS A C 1
ATOM 1304 O O . LYS A 1 163 ? -21.183 8.741 -4.416 1.00 55.50 163 LYS A O 1
ATOM 1309 N N . GLU A 1 164 ? -20.001 10.085 -3.060 1.00 53.53 164 GLU A N 1
ATOM 1310 C CA . GLU A 1 164 ? -19.831 11.129 -4.065 1.00 53.53 164 GLU A CA 1
ATOM 1311 C C . GLU A 1 164 ? -18.373 11.385 -4.449 1.00 53.53 164 GLU A C 1
ATOM 1313 O O . GLU A 1 164 ? -18.154 11.574 -5.633 1.00 53.53 164 GLU A O 1
ATOM 1318 N N . PHE A 1 165 ? -17.395 11.374 -3.529 1.00 56.56 165 PHE A N 1
ATOM 1319 C CA . PHE A 1 165 ? -15.956 11.472 -3.846 1.00 56.56 165 PHE A CA 1
ATOM 1320 C C . PHE A 1 165 ? -15.111 10.956 -2.669 1.00 56.56 165 PHE A C 1
ATOM 1322 O O . PHE A 1 165 ? -15.417 11.252 -1.514 1.00 56.56 165 PHE A O 1
ATOM 1329 N N . LEU A 1 166 ? -14.032 10.226 -2.960 1.00 54.00 166 LEU A N 1
ATOM 1330 C CA . LEU A 1 166 ? -13.235 9.460 -1.990 1.00 54.00 166 LEU A CA 1
ATOM 1331 C C . LEU A 1 166 ? -12.396 10.306 -1.009 1.00 54.00 166 LEU A C 1
ATOM 1333 O O . LEU A 1 166 ? -11.908 9.766 -0.022 1.00 54.00 166 LEU A O 1
ATOM 1337 N N . HIS A 1 167 ? -12.266 11.616 -1.236 1.00 59.94 167 HIS A N 1
ATOM 1338 C CA . HIS A 1 167 ? -11.294 12.471 -0.537 1.00 59.94 167 HIS A CA 1
ATOM 1339 C C . HIS A 1 167 ? -11.917 13.486 0.445 1.00 59.94 167 HIS A C 1
ATOM 1341 O O . HIS A 1 167 ? -11.251 14.380 0.948 1.00 59.94 167 HIS A O 1
ATOM 1347 N N . LYS A 1 168 ? -13.217 13.399 0.745 1.00 65.12 168 LYS A N 1
ATOM 1348 C CA . LYS A 1 168 ? -13.919 14.494 1.447 1.00 65.12 168 LYS A CA 1
ATOM 1349 C C . LYS A 1 168 ? -13.809 14.491 2.969 1.00 65.12 168 LYS A C 1
ATOM 1351 O O . LYS A 1 168 ? -14.117 15.511 3.583 1.00 65.12 168 LYS A O 1
ATOM 1356 N N . ASN A 1 169 ? -13.476 13.369 3.587 1.00 74.81 169 ASN A N 1
ATOM 1357 C CA . ASN A 1 169 ? -13.355 13.325 5.036 1.00 74.81 169 ASN A CA 1
ATOM 1358 C C . ASN A 1 169 ? -11.891 13.269 5.434 1.00 74.81 169 ASN A C 1
ATOM 1360 O O . ASN A 1 169 ? -11.116 12.594 4.750 1.00 74.81 169 ASN A O 1
ATOM 1364 N N . PRO A 1 170 ? -11.536 13.940 6.542 1.00 82.06 170 PRO A N 1
ATOM 1365 C CA . PRO A 1 170 ? -10.249 13.719 7.151 1.00 82.06 170 PRO A CA 1
ATOM 1366 C C . PRO A 1 170 ? -10.042 12.230 7.405 1.00 82.06 170 PRO A C 1
ATOM 1368 O O . PRO A 1 170 ? -10.972 11.516 7.795 1.00 82.06 170 PRO A O 1
ATOM 1371 N N . ILE A 1 171 ? -8.832 11.766 7.147 1.00 87.44 171 ILE A N 1
ATOM 1372 C CA . ILE A 1 171 ? -8.409 10.394 7.358 1.00 87.44 171 ILE A CA 1
ATOM 1373 C C . ILE A 1 171 ? -8.090 10.259 8.850 1.00 87.44 171 ILE A C 1
ATOM 1375 O O . ILE A 1 171 ? -7.128 10.869 9.318 1.00 87.44 171 ILE A O 1
ATOM 1379 N N . PRO A 1 172 ? -8.842 9.449 9.616 1.00 90.94 172 PRO A N 1
ATOM 1380 C CA . PRO A 1 172 ? -8.667 9.378 11.069 1.00 90.94 172 PRO A CA 1
ATOM 1381 C C . PRO A 1 172 ? -7.270 8.928 11.515 1.00 90.94 172 PRO A C 1
ATOM 1383 O O . PRO A 1 172 ? -6.856 9.210 12.633 1.00 90.94 172 PRO A O 1
ATOM 1386 N N . TRP A 1 173 ? -6.550 8.219 10.647 1.00 92.00 173 TRP A N 1
ATOM 1387 C CA . TRP A 1 173 ? -5.207 7.695 10.891 1.00 92.00 173 TRP A CA 1
ATOM 1388 C C . TRP A 1 173 ? -4.105 8.464 10.140 1.00 92.00 173 TRP A C 1
ATOM 1390 O O . TRP A 1 173 ? -3.000 7.948 9.996 1.00 92.00 173 TRP A O 1
ATOM 1400 N N . ILE A 1 174 ? -4.364 9.692 9.666 1.00 86.69 174 ILE A N 1
ATOM 1401 C CA . ILE A 1 174 ? -3.383 10.479 8.889 1.00 86.69 174 ILE A CA 1
ATOM 1402 C C . ILE A 1 174 ? -2.101 10.790 9.668 1.00 86.69 174 ILE A C 1
ATOM 1404 O O . ILE A 1 174 ? -1.021 10.861 9.090 1.00 86.69 174 ILE A O 1
ATOM 1408 N N . GLY A 1 175 ? -2.208 10.944 10.989 1.00 87.12 175 GLY A N 1
ATOM 1409 C CA . GLY A 1 175 ? -1.070 11.219 11.862 1.00 87.12 175 GLY A CA 1
ATOM 1410 C C . GLY A 1 175 ? -0.273 9.991 12.291 1.00 87.12 175 GLY A C 1
ATOM 1411 O O . GLY A 1 175 ? 0.557 10.104 13.192 1.00 87.12 175 GLY A O 1
ATOM 1412 N N . TYR A 1 176 ? -0.528 8.825 11.693 1.00 89.31 176 TYR A N 1
ATOM 1413 C CA . TYR A 1 176 ? 0.229 7.604 11.942 1.00 89.31 176 TYR A CA 1
ATOM 1414 C C . TYR A 1 176 ? 1.046 7.278 10.696 1.00 89.31 176 TYR A C 1
ATOM 1416 O O . TYR A 1 176 ? 0.498 6.931 9.653 1.00 89.31 176 TYR A O 1
ATOM 1424 N N . ILE A 1 177 ? 2.368 7.376 10.792 1.00 83.44 177 ILE A N 1
ATOM 1425 C CA . ILE A 1 177 ? 3.281 7.097 9.679 1.00 83.44 177 ILE A CA 1
ATOM 1426 C C . ILE A 1 177 ? 4.049 5.830 10.025 1.00 83.44 177 ILE A C 1
ATOM 1428 O O . ILE A 1 177 ? 4.629 5.729 11.101 1.00 83.44 177 ILE A O 1
ATOM 1432 N N . ARG A 1 178 ? 4.017 4.836 9.127 1.00 81.19 178 ARG A N 1
ATOM 1433 C CA . ARG A 1 178 ? 4.689 3.531 9.316 1.00 81.19 178 ARG A CA 1
ATOM 1434 C C . ARG A 1 178 ? 4.305 2.822 10.628 1.00 81.19 178 ARG A C 1
ATOM 1436 O O . ARG A 1 178 ? 5.085 2.053 11.171 1.00 81.19 178 ARG A O 1
ATOM 1443 N N . GLY A 1 179 ? 3.083 3.052 11.111 1.00 87.88 179 GLY A N 1
ATOM 1444 C CA . GLY A 1 179 ? 2.581 2.457 12.352 1.00 87.88 179 GLY A CA 1
ATOM 1445 C C . GLY A 1 179 ? 2.985 3.201 13.624 1.00 87.88 179 GLY A C 1
ATOM 1446 O O . GLY A 1 179 ? 2.731 2.705 14.717 1.00 87.88 179 GLY A O 1
ATOM 1447 N N . GLU A 1 180 ? 3.561 4.396 13.501 1.00 89.94 180 GLU A N 1
ATOM 1448 C CA . GLU A 1 180 ? 3.945 5.227 14.638 1.00 89.94 180 GLU A CA 1
ATOM 1449 C C . GLU A 1 180 ? 3.156 6.532 14.656 1.00 89.94 180 GLU A C 1
ATOM 1451 O O . GLU A 1 180 ? 3.032 7.226 13.639 1.00 89.94 180 GLU A O 1
ATOM 1456 N N . LYS A 1 181 ? 2.634 6.879 15.836 1.00 91.44 181 LYS A N 1
ATOM 1457 C CA . LYS A 1 181 ? 1.972 8.160 16.068 1.00 91.44 181 LYS A CA 1
ATOM 1458 C C . LYS A 1 181 ? 2.993 9.283 15.970 1.00 91.44 181 LYS A C 1
ATOM 1460 O O . LYS A 1 181 ? 3.973 9.303 16.713 1.00 91.44 181 LYS A O 1
ATOM 1465 N N . GLN A 1 182 ? 2.740 10.232 15.084 1.00 86.62 182 GLN A N 1
ATOM 1466 C CA . GLN A 1 182 ? 3.650 11.344 14.879 1.00 86.62 182 GLN A CA 1
ATOM 1467 C C . GLN A 1 182 ? 3.527 12.380 16.006 1.00 86.62 182 GLN A C 1
ATOM 1469 O O . GLN A 1 182 ? 2.418 12.656 16.477 1.00 86.62 182 GLN A O 1
ATOM 1474 N N . PRO A 1 183 ? 4.641 12.997 16.441 1.00 85.38 183 PRO A N 1
ATOM 1475 C CA . PRO A 1 183 ? 4.629 13.990 17.518 1.00 85.38 183 PRO A CA 1
ATOM 1476 C C . PRO A 1 183 ? 3.831 15.255 17.165 1.00 85.38 183 PRO A C 1
ATOM 1478 O O . PRO A 1 183 ? 3.399 15.981 18.054 1.00 85.38 183 PRO A O 1
ATOM 1481 N N . ASN A 1 184 ? 3.621 15.518 15.876 1.00 80.75 184 ASN A N 1
ATOM 1482 C CA . ASN A 1 184 ? 2.864 16.644 15.337 1.00 80.75 184 ASN A CA 1
ATOM 1483 C C . ASN A 1 184 ? 1.481 16.235 14.792 1.00 80.75 184 ASN A C 1
ATOM 1485 O O . ASN A 1 184 ? 0.956 16.922 13.917 1.00 80.75 184 ASN A O 1
ATOM 1489 N N . ILE A 1 185 ? 0.890 15.138 15.284 1.00 86.56 185 ILE A N 1
ATOM 1490 C CA . ILE A 1 185 ? -0.400 14.611 14.805 1.00 86.56 185 ILE A CA 1
ATOM 1491 C C . ILE A 1 185 ? -1.506 15.671 14.714 1.00 86.56 185 ILE A C 1
ATOM 1493 O O . ILE A 1 185 ? -2.152 15.753 13.676 1.00 86.56 185 ILE A O 1
ATOM 1497 N N . ASP A 1 186 ? -1.662 16.537 15.718 1.00 86.00 186 ASP A N 1
ATOM 1498 C CA . ASP A 1 186 ? -2.696 17.585 15.714 1.00 86.00 186 ASP A CA 1
ATOM 1499 C C . ASP A 1 186 ? -2.549 18.535 14.510 1.00 86.00 186 ASP A C 1
ATOM 1501 O O . ASP A 1 186 ? -3.529 18.981 13.911 1.00 86.00 186 ASP A O 1
ATOM 1505 N N . GLU A 1 187 ? -1.307 18.835 14.123 1.00 79.94 187 GLU A N 1
ATOM 1506 C CA . GLU A 1 187 ? -1.011 19.677 12.966 1.00 79.94 187 GLU A CA 1
ATOM 1507 C C . GLU A 1 187 ? -1.258 18.928 11.651 1.00 79.94 187 GLU A C 1
ATOM 1509 O O . GLU A 1 187 ? -1.792 19.508 10.706 1.00 79.94 187 GLU A O 1
ATOM 1514 N N . LEU A 1 188 ? -0.938 17.630 11.597 1.00 79.12 188 LEU A N 1
ATOM 1515 C CA . LEU A 1 188 ? -1.239 16.769 10.449 1.00 79.12 188 LEU A CA 1
ATOM 1516 C C . LEU A 1 188 ? -2.748 16.641 10.218 1.00 79.12 188 LEU A C 1
ATOM 1518 O O . LEU A 1 188 ? -3.215 16.797 9.091 1.00 79.12 188 LEU A O 1
ATOM 1522 N N . GLU A 1 189 ? -3.520 16.431 11.282 1.00 83.75 189 GLU A N 1
ATOM 1523 C CA . GLU A 1 189 ? -4.983 16.389 11.237 1.00 83.75 189 GLU A CA 1
ATOM 1524 C C . GLU A 1 189 ? -5.568 17.733 10.784 1.00 83.75 189 GLU A C 1
ATOM 1526 O O . GLU A 1 189 ? -6.477 17.778 9.951 1.00 83.75 189 GLU A O 1
ATOM 1531 N N . ARG A 1 190 ? -5.010 18.853 11.263 1.00 80.69 190 ARG A N 1
ATOM 1532 C CA . ARG A 1 190 ? -5.415 20.198 10.832 1.00 80.69 190 ARG A CA 1
ATOM 1533 C C . ARG A 1 190 ? -5.152 20.429 9.343 1.00 80.69 190 ARG A C 1
ATOM 1535 O O . ARG A 1 190 ? -6.007 20.986 8.652 1.00 80.69 190 ARG A O 1
ATOM 1542 N N . LEU A 1 191 ? -3.989 20.016 8.842 1.00 75.62 191 LEU A N 1
ATOM 1543 C CA . LEU A 1 191 ? -3.636 20.103 7.420 1.00 75.62 191 LEU A CA 1
ATOM 1544 C C . LEU A 1 191 ? -4.581 19.264 6.563 1.00 75.62 191 LEU A C 1
ATOM 1546 O O . LEU A 1 191 ? -5.081 19.736 5.539 1.00 75.62 191 LEU A O 1
ATOM 1550 N N . ASP A 1 192 ? -4.858 18.043 7.008 1.00 79.19 192 ASP A N 1
ATOM 1551 C CA . ASP A 1 192 ? -5.765 17.128 6.334 1.00 79.19 192 ASP A CA 1
ATOM 1552 C C . ASP A 1 192 ? -7.189 17.700 6.263 1.00 79.19 192 ASP A C 1
ATOM 1554 O O . ASP A 1 192 ? -7.818 17.678 5.199 1.00 79.19 192 ASP A O 1
ATOM 1558 N N . GLN A 1 193 ? -7.668 18.315 7.346 1.00 80.75 193 GLN A N 1
ATOM 1559 C CA . GLN A 1 193 ? -8.946 19.024 7.377 1.00 80.75 193 GLN A CA 1
ATOM 1560 C C . GLN A 1 193 ? -8.986 20.189 6.374 1.00 80.75 193 GLN A C 1
ATOM 1562 O O . GLN A 1 193 ? -9.921 20.267 5.577 1.00 80.75 193 GLN A O 1
ATOM 1567 N N . ILE A 1 194 ? -7.963 21.052 6.353 1.00 73.00 194 ILE A N 1
ATOM 1568 C CA . ILE A 1 194 ? -7.878 22.193 5.419 1.00 73.00 194 ILE A CA 1
ATOM 1569 C C . ILE A 1 194 ? -7.919 21.712 3.965 1.00 73.00 194 ILE A C 1
ATOM 1571 O O . ILE A 1 194 ? -8.669 22.250 3.147 1.00 73.00 194 ILE A O 1
ATOM 1575 N N . TYR A 1 195 ? -7.154 20.668 3.646 1.00 74.81 195 TYR A N 1
ATOM 1576 C CA . TYR A 1 195 ? -7.169 20.074 2.315 1.00 74.81 195 TYR A CA 1
ATOM 1577 C C . TYR A 1 195 ? -8.558 19.487 1.986 1.00 74.81 195 TYR A C 1
ATOM 1579 O O . TYR A 1 195 ? -9.067 19.703 0.886 1.00 74.81 195 TYR A O 1
ATOM 1587 N N . SER A 1 196 ? -9.204 18.785 2.928 1.00 76.94 196 SER A N 1
ATOM 1588 C CA . SER A 1 196 ? -10.571 18.252 2.760 1.00 76.94 196 SER A CA 1
ATOM 1589 C C . SER A 1 196 ? -11.580 19.357 2.440 1.00 76.94 196 SER A C 1
ATOM 1591 O O . SER A 1 196 ? -12.436 19.206 1.565 1.00 76.94 196 SER A O 1
ATOM 1593 N N . ASP A 1 197 ? -11.485 20.482 3.147 1.00 74.56 197 ASP A N 1
ATOM 1594 C CA . ASP A 1 197 ? -12.371 21.625 2.951 1.00 74.56 197 ASP A CA 1
ATOM 1595 C C . ASP A 1 197 ? -12.129 22.313 1.603 1.00 74.56 197 ASP A C 1
ATOM 1597 O O . ASP A 1 197 ? -13.100 22.721 0.958 1.00 74.56 197 ASP A O 1
ATOM 1601 N N . ARG A 1 198 ? -10.877 22.349 1.115 1.00 74.50 198 ARG A N 1
ATOM 1602 C CA . ARG A 1 198 ? -10.562 22.785 -0.257 1.00 74.50 198 ARG A CA 1
ATOM 1603 C C . ARG A 1 198 ? -11.292 21.931 -1.283 1.00 74.50 198 ARG A C 1
ATOM 1605 O O . ARG A 1 198 ? -12.033 22.475 -2.096 1.00 74.50 198 ARG A O 1
ATOM 1612 N N . GLU A 1 199 ? -11.118 20.613 -1.244 1.00 75.00 199 GLU A N 1
ATOM 1613 C CA . GLU A 1 199 ? -11.729 19.726 -2.242 1.00 75.00 199 GLU A CA 1
ATOM 1614 C C . GLU A 1 199 ? -13.258 19.801 -2.205 1.00 75.00 199 GLU A C 1
ATOM 1616 O O . GLU A 1 199 ? -13.917 19.784 -3.244 1.00 75.00 199 GLU A O 1
ATOM 1621 N N . LYS A 1 200 ? -13.853 19.962 -1.016 1.00 75.00 200 LYS A N 1
ATOM 1622 C CA . LYS A 1 200 ? -15.293 20.233 -0.886 1.00 75.00 200 LYS A CA 1
ATOM 1623 C C . LYS A 1 200 ? -15.699 21.547 -1.551 1.00 75.00 200 LYS A C 1
ATOM 1625 O O . LYS A 1 200 ? -16.752 21.582 -2.192 1.00 75.00 200 LYS A O 1
ATOM 1630 N N . ALA A 1 201 ? -14.922 22.614 -1.376 1.00 71.94 201 ALA A N 1
ATOM 1631 C CA . ALA A 1 201 ? -15.191 23.913 -1.984 1.00 71.94 201 ALA A CA 1
ATOM 1632 C C . ALA A 1 201 ? -15.040 23.867 -3.514 1.00 71.94 201 ALA A C 1
ATOM 1634 O O . ALA A 1 201 ? -15.940 24.326 -4.213 1.00 71.94 201 ALA A O 1
ATOM 1635 N N . GLU A 1 202 ? -13.976 23.243 -4.029 1.00 73.19 202 GLU A N 1
ATOM 1636 C CA . GLU A 1 202 ? -13.752 23.021 -5.466 1.00 73.19 202 GLU A CA 1
ATOM 1637 C C . GLU A 1 202 ? -14.916 22.242 -6.084 1.00 73.19 202 GLU A C 1
ATOM 1639 O O . GLU A 1 202 ? -15.509 22.661 -7.075 1.00 73.19 202 GLU A O 1
ATOM 1644 N N . LEU A 1 203 ? -15.325 21.141 -5.454 1.00 72.69 203 LEU A N 1
ATOM 1645 C CA . LEU A 1 203 ? -16.447 20.339 -5.937 1.00 72.69 203 LEU A CA 1
ATOM 1646 C C . LEU A 1 203 ? -17.778 21.086 -5.894 1.00 72.69 203 LEU A C 1
ATOM 1648 O O . LEU A 1 203 ? -18.603 20.908 -6.789 1.00 72.69 203 LEU A O 1
ATOM 1652 N N . ARG A 1 204 ? -18.013 21.901 -4.861 1.00 76.94 204 ARG A N 1
ATOM 1653 C CA . ARG A 1 204 ? -19.201 22.758 -4.794 1.00 76.94 204 ARG A CA 1
ATOM 1654 C C . ARG A 1 204 ? -19.204 23.742 -5.958 1.00 76.94 204 ARG A C 1
ATOM 1656 O O . ARG A 1 204 ? -20.191 23.797 -6.683 1.00 76.94 204 ARG A O 1
ATOM 1663 N N . TYR A 1 205 ? -18.080 24.416 -6.183 1.00 75.31 205 TYR A N 1
ATOM 1664 C CA . TYR A 1 205 ? -17.907 25.325 -7.306 1.00 75.31 205 TYR A CA 1
ATOM 1665 C C . TYR A 1 205 ? -18.174 24.623 -8.647 1.00 75.31 205 TYR A C 1
ATOM 1667 O O . TYR A 1 205 ? -18.964 25.118 -9.444 1.00 75.31 205 TYR A O 1
ATOM 1675 N N . PHE A 1 206 ? -17.624 23.428 -8.885 1.00 73.31 206 PHE A N 1
ATOM 1676 C CA . PHE A 1 206 ? -17.881 22.684 -10.127 1.00 73.31 206 PHE A CA 1
ATOM 1677 C C . PHE A 1 206 ? -19.328 22.201 -10.275 1.00 73.31 206 PHE A C 1
ATOM 1679 O O . PHE A 1 206 ? -19.839 22.137 -11.391 1.00 73.31 206 PHE A O 1
ATOM 1686 N N . ARG A 1 207 ? -20.014 21.868 -9.175 1.00 77.12 207 ARG A N 1
ATOM 1687 C CA . ARG A 1 207 ? -21.452 21.545 -9.205 1.00 77.12 207 ARG A CA 1
ATOM 1688 C C . ARG A 1 207 ? -22.299 22.758 -9.569 1.00 77.12 207 ARG A C 1
ATOM 1690 O O . ARG A 1 207 ? -23.274 22.611 -10.293 1.00 77.12 207 ARG A O 1
ATOM 1697 N N . GLU A 1 208 ? -21.926 23.929 -9.068 1.00 81.69 208 GLU A N 1
ATOM 1698 C CA . GLU A 1 208 ? -22.609 25.197 -9.338 1.00 81.69 208 GLU A CA 1
ATOM 1699 C C . GLU A 1 208 ? -22.296 25.737 -10.747 1.00 81.69 208 GLU A C 1
ATOM 1701 O O . GLU A 1 208 ? -23.065 26.530 -11.284 1.00 81.69 208 GLU A O 1
ATOM 1706 N N . ASN A 1 209 ? -21.211 25.267 -11.375 1.00 79.25 209 ASN A N 1
ATOM 1707 C CA . ASN A 1 209 ? -20.755 25.675 -12.705 1.00 79.25 209 ASN A CA 1
ATOM 1708 C C . ASN A 1 209 ? -20.700 24.474 -13.668 1.00 79.25 209 ASN A C 1
ATOM 1710 O O . ASN A 1 209 ? -19.631 24.059 -14.116 1.00 79.25 209 ASN A O 1
ATOM 1714 N N . GLU A 1 210 ? -21.863 23.910 -14.005 1.00 78.81 210 GLU A N 1
ATOM 1715 C CA . GLU A 1 210 ? -21.999 22.681 -14.811 1.00 78.81 210 GLU A CA 1
ATOM 1716 C C . GLU A 1 210 ? -21.241 22.722 -16.156 1.00 78.81 210 GLU A C 1
ATOM 1718 O O . GLU A 1 210 ? -20.675 21.717 -16.590 1.00 78.81 210 GLU A O 1
ATOM 1723 N N . SER A 1 211 ? -21.137 23.898 -16.784 1.00 74.06 211 SER A N 1
ATOM 1724 C CA . SER A 1 211 ? -20.364 24.095 -18.018 1.00 74.06 211 SER A CA 1
ATOM 1725 C C . SER A 1 211 ? -18.857 23.866 -17.840 1.00 74.06 211 SER A C 1
ATOM 1727 O O . SER A 1 211 ? -18.205 23.392 -18.768 1.00 74.06 211 SER A O 1
ATOM 1729 N N . LEU A 1 212 ? -18.298 24.153 -16.659 1.00 67.38 212 LEU A N 1
ATOM 1730 C CA . LEU A 1 212 ? -16.901 23.860 -16.319 1.00 67.38 212 LEU A CA 1
ATOM 1731 C C . LEU A 1 212 ? -16.703 22.379 -15.989 1.00 67.38 212 LEU A C 1
ATOM 1733 O O . LEU A 1 212 ? -15.679 21.803 -16.348 1.00 67.38 212 LEU A O 1
ATOM 1737 N N . ARG A 1 213 ? -17.696 21.735 -15.364 1.00 64.94 213 ARG A N 1
ATOM 1738 C CA . ARG A 1 213 ? -17.653 20.294 -15.077 1.00 64.94 213 ARG A CA 1
ATOM 1739 C C . ARG A 1 213 ? -17.574 19.460 -16.358 1.00 64.94 213 ARG A C 1
ATOM 1741 O O . ARG A 1 213 ? -16.822 18.492 -16.402 1.00 64.94 213 ARG A O 1
ATOM 1748 N N . ASN A 1 214 ? -18.312 19.844 -17.398 1.00 66.50 214 ASN A N 1
ATOM 1749 C CA . ASN A 1 214 ? -18.244 19.154 -18.687 1.00 66.50 214 ASN A CA 1
ATOM 1750 C C . ASN A 1 214 ? -16.861 19.310 -19.339 1.00 66.50 214 ASN A C 1
ATOM 1752 O O . ASN A 1 214 ? -16.314 18.322 -19.814 1.00 66.50 214 ASN A O 1
ATOM 1756 N N . LYS A 1 215 ? -16.238 20.492 -19.234 1.00 64.25 215 LYS A N 1
ATOM 1757 C CA . LYS A 1 215 ? -14.862 20.727 -19.709 1.00 64.25 215 LYS A CA 1
ATOM 1758 C C . LYS A 1 215 ? -13.805 19.933 -18.932 1.00 64.25 215 LYS A C 1
ATOM 1760 O O . LYS A 1 215 ? -12.843 19.461 -19.523 1.00 64.25 215 LYS A O 1
ATOM 1765 N N . MET A 1 216 ? -13.994 19.724 -17.625 1.00 58.09 216 MET A N 1
ATOM 1766 C CA . MET A 1 216 ? -13.099 18.867 -16.831 1.00 58.09 216 MET A CA 1
ATOM 1767 C C . MET A 1 216 ? -13.100 17.408 -17.300 1.00 58.09 216 MET A C 1
ATOM 1769 O O . MET A 1 216 ? -12.057 16.759 -17.270 1.00 58.09 216 MET A O 1
ATOM 1773 N N . ASN A 1 217 ? -14.258 16.891 -17.718 1.00 57.78 217 ASN A N 1
ATOM 1774 C CA . ASN A 1 217 ? -14.374 15.518 -18.212 1.00 57.78 217 ASN A CA 1
ATOM 1775 C C . ASN A 1 217 ? -13.769 15.343 -19.617 1.00 57.78 217 ASN A C 1
ATOM 1777 O O . ASN A 1 217 ? -13.470 14.220 -20.007 1.00 57.78 217 ASN A O 1
ATOM 1781 N N . GLU A 1 218 ? -13.562 16.431 -20.362 1.00 56.75 218 GLU A N 1
ATOM 1782 C CA . GLU A 1 218 ? -12.969 16.432 -21.708 1.00 56.75 218 GLU A CA 1
ATOM 1783 C C . GLU A 1 218 ? -11.425 16.459 -21.692 1.00 56.75 218 GLU A C 1
ATOM 1785 O O . GLU A 1 218 ? -10.801 16.738 -22.710 1.00 56.75 218 GLU A O 1
ATOM 1790 N N . HIS A 1 219 ? -10.787 16.160 -20.550 1.00 52.16 219 HIS A N 1
ATOM 1791 C CA . HIS A 1 219 ? -9.333 16.256 -20.334 1.00 52.16 219 HIS A CA 1
ATOM 1792 C C . HIS A 1 219 ? -8.728 17.659 -20.522 1.00 52.16 219 HIS A C 1
ATOM 1794 O O . HIS A 1 219 ? -7.509 17.816 -20.431 1.00 52.16 219 HIS A O 1
ATOM 1800 N N . ASP A 1 220 ? -9.548 18.702 -20.665 1.00 46.84 220 ASP A N 1
ATOM 1801 C CA . ASP A 1 220 ? -9.080 20.082 -20.759 1.00 46.84 220 ASP A CA 1
ATOM 1802 C C . ASP A 1 220 ? -8.861 20.669 -19.352 1.00 46.84 220 ASP A C 1
ATOM 1804 O O . ASP A 1 220 ? -9.550 21.567 -18.862 1.00 46.84 220 ASP A O 1
ATOM 1808 N N . PHE A 1 221 ? -7.873 20.104 -18.651 1.00 52.03 221 PHE A N 1
ATOM 1809 C CA . PHE A 1 221 ? -7.421 20.514 -17.314 1.00 52.03 221 PHE A CA 1
ATOM 1810 C C . PHE A 1 221 ? -6.821 21.937 -17.270 1.00 52.03 221 PHE A C 1
ATOM 1812 O O . PHE A 1 221 ? -6.313 22.354 -16.227 1.00 52.03 221 PHE A O 1
ATOM 1819 N N . GLN A 1 222 ? -6.861 22.687 -18.376 1.00 53.69 222 GLN A N 1
ATOM 1820 C CA . GLN A 1 222 ? -6.125 23.937 -18.562 1.00 53.69 222 GLN A CA 1
ATOM 1821 C C . GLN A 1 222 ? -6.981 25.208 -18.560 1.00 53.69 222 GLN A C 1
ATOM 1823 O O . GLN A 1 222 ? -6.494 26.266 -18.957 1.00 53.69 222 GLN A O 1
ATOM 1828 N N . SER A 1 223 ? -8.231 25.167 -18.082 1.00 62.31 223 SER A N 1
ATOM 1829 C CA . SER A 1 223 ? -8.973 26.426 -17.928 1.00 62.31 223 SER A CA 1
ATOM 1830 C C . SER A 1 223 ? -8.200 27.393 -17.016 1.00 62.31 223 SER A C 1
ATOM 1832 O O . SER A 1 223 ? -7.747 27.026 -15.927 1.00 62.31 223 SER A O 1
ATOM 1834 N N . GLU A 1 224 ? -8.037 28.634 -17.472 1.00 66.94 224 GLU A N 1
ATOM 1835 C CA . GLU A 1 224 ? -7.223 29.661 -16.810 1.00 66.94 224 GLU A CA 1
ATOM 1836 C C . GLU A 1 224 ? -7.669 29.906 -15.354 1.00 66.94 224 GLU A C 1
ATOM 1838 O O . GLU A 1 224 ? -6.847 30.125 -14.462 1.00 66.94 224 GLU A O 1
ATOM 1843 N N . GLU A 1 225 ? -8.971 29.772 -15.078 1.00 60.12 225 GLU A N 1
ATOM 1844 C CA . GLU A 1 225 ? -9.552 29.882 -13.735 1.00 60.12 225 GLU A CA 1
ATOM 1845 C C . GLU A 1 225 ? -9.169 28.711 -12.818 1.00 60.12 225 GLU A C 1
ATOM 1847 O O . GLU A 1 225 ? -8.780 28.945 -11.670 1.00 60.12 225 GLU A O 1
ATOM 1852 N N . ALA A 1 226 ? -9.195 27.467 -13.310 1.00 59.38 226 ALA A N 1
ATOM 1853 C CA . ALA A 1 226 ? -8.751 26.304 -12.536 1.00 59.38 226 ALA A CA 1
ATOM 1854 C C . ALA A 1 226 ? -7.242 26.359 -12.243 1.00 59.38 226 ALA A C 1
ATOM 1856 O O . ALA A 1 226 ? -6.809 26.040 -11.132 1.00 59.38 226 ALA A O 1
ATOM 1857 N N . ILE A 1 227 ? -6.440 26.828 -13.208 1.00 66.94 227 ILE A N 1
ATOM 1858 C CA . ILE A 1 227 ? -4.999 27.057 -13.026 1.00 66.94 227 ILE A CA 1
ATOM 1859 C C . ILE A 1 227 ? -4.765 28.129 -11.958 1.00 66.94 227 ILE A C 1
ATOM 1861 O O . ILE A 1 227 ? -3.955 27.928 -11.054 1.00 66.94 227 ILE A O 1
ATOM 1865 N N . LYS A 1 228 ? -5.493 29.251 -12.007 1.00 69.31 228 LYS A N 1
ATOM 1866 C CA . LYS A 1 228 ? -5.357 30.340 -11.030 1.00 69.31 228 LYS A CA 1
ATOM 1867 C C . LYS A 1 228 ? -5.676 29.879 -9.605 1.00 69.31 228 LYS A C 1
ATOM 1869 O O . LYS A 1 228 ? -4.918 30.205 -8.690 1.00 69.31 228 LYS A O 1
ATOM 1874 N N . TYR A 1 229 ? -6.741 29.094 -9.426 1.00 61.94 229 TYR A N 1
ATOM 1875 C CA . TYR A 1 229 ? -7.081 28.491 -8.134 1.00 61.94 229 TYR A CA 1
ATOM 1876 C C . TYR A 1 229 ? -5.991 27.528 -7.643 1.00 61.94 229 TYR A C 1
ATOM 1878 O O . TYR A 1 229 ? -5.546 27.652 -6.499 1.00 61.94 229 TYR A O 1
ATOM 1886 N N . ARG A 1 230 ? -5.485 26.635 -8.511 1.00 65.50 230 ARG A N 1
ATOM 1887 C CA . ARG A 1 230 ? -4.369 25.735 -8.167 1.00 65.50 230 ARG A CA 1
ATOM 1888 C C . ARG A 1 230 ? -3.117 26.502 -7.758 1.00 65.50 230 ARG A C 1
ATOM 1890 O O . ARG A 1 230 ? -2.563 26.209 -6.712 1.00 65.50 230 ARG A O 1
ATOM 1897 N N . VAL A 1 231 ? -2.695 27.508 -8.527 1.00 69.25 231 VAL A N 1
ATOM 1898 C CA . VAL A 1 231 ? -1.479 28.291 -8.240 1.00 69.25 231 VAL A CA 1
ATOM 1899 C C . VAL A 1 231 ? -1.589 29.042 -6.913 1.00 69.25 231 VAL A C 1
ATOM 1901 O O . VAL A 1 231 ? -0.635 29.057 -6.135 1.00 69.25 231 VAL A O 1
ATOM 1904 N N . GLN A 1 232 ? -2.735 29.668 -6.630 1.00 66.06 232 GLN A N 1
ATOM 1905 C CA . GLN A 1 232 ? -2.947 30.348 -5.349 1.00 66.06 232 GLN A CA 1
ATOM 1906 C C . GLN A 1 232 ? -2.888 29.370 -4.172 1.00 66.06 232 GLN A C 1
ATOM 1908 O O . GLN A 1 232 ? -2.301 29.695 -3.140 1.00 66.06 232 GLN A O 1
ATOM 1913 N N . TYR A 1 233 ? -3.451 28.173 -4.332 1.00 63.25 233 TYR A N 1
ATOM 1914 C CA . TYR A 1 233 ? -3.464 27.177 -3.271 1.00 63.25 233 TYR A CA 1
ATOM 1915 C C . TYR A 1 233 ? -2.125 26.447 -3.110 1.00 63.25 233 TYR A C 1
ATOM 1917 O O . TYR A 1 233 ? -1.706 26.236 -1.977 1.00 63.25 233 TYR A O 1
ATOM 1925 N N . SER A 1 234 ? -1.413 26.119 -4.195 1.00 66.50 234 SER A N 1
ATOM 1926 C CA . SER A 1 234 ? -0.050 25.570 -4.139 1.00 66.50 234 SER A CA 1
ATOM 1927 C C . SER A 1 234 ? 0.872 26.492 -3.351 1.00 66.50 234 SER A C 1
ATOM 1929 O O . SER A 1 234 ? 1.587 26.015 -2.482 1.00 66.50 234 SER A O 1
ATOM 1931 N N . LYS A 1 235 ? 0.762 27.814 -3.542 1.00 69.31 235 LYS A N 1
ATOM 1932 C CA . LYS A 1 235 ? 1.492 28.795 -2.723 1.00 69.31 235 LYS A CA 1
ATOM 1933 C C . LYS A 1 235 ? 1.109 28.745 -1.246 1.00 69.31 235 LYS A C 1
ATOM 1935 O O . LYS A 1 235 ? 1.968 28.928 -0.394 1.00 69.31 235 LYS A O 1
ATOM 1940 N N . LEU A 1 236 ? -0.168 28.526 -0.925 1.00 63.75 236 LEU A N 1
ATOM 1941 C CA . LEU A 1 236 ? -0.615 28.395 0.463 1.00 63.75 236 LEU A CA 1
ATOM 1942 C C . LEU A 1 236 ? -0.069 27.105 1.094 1.00 63.75 236 LEU A C 1
ATOM 1944 O O . LEU A 1 236 ? 0.420 27.137 2.217 1.00 63.75 236 LEU A O 1
ATOM 1948 N N . LEU A 1 237 ? -0.116 25.991 0.358 1.00 66.81 237 LEU A N 1
ATOM 1949 C CA . LEU A 1 237 ? 0.446 24.710 0.774 1.00 66.81 237 LEU A CA 1
ATOM 1950 C C . LEU A 1 237 ? 1.963 24.812 0.964 1.00 66.81 237 LEU A C 1
ATOM 1952 O O . LEU A 1 237 ? 2.452 24.393 2.003 1.00 66.81 237 LEU A O 1
ATOM 1956 N N . GLU A 1 238 ? 2.690 25.423 0.028 1.00 70.62 238 GLU A N 1
ATOM 1957 C CA . GLU A 1 238 ? 4.125 25.715 0.150 1.00 70.62 238 GLU A CA 1
ATOM 1958 C C . GLU A 1 238 ? 4.411 26.541 1.409 1.00 70.62 238 GLU A C 1
ATOM 1960 O O . GLU A 1 238 ? 5.192 26.114 2.252 1.00 70.62 238 GLU A O 1
ATOM 1965 N N . GLN A 1 239 ? 3.697 27.652 1.618 1.00 69.31 239 GLN A N 1
ATOM 1966 C CA . GLN A 1 239 ? 3.837 28.482 2.823 1.00 69.31 239 GLN A CA 1
ATOM 1967 C C . GLN A 1 239 ? 3.517 27.727 4.119 1.00 69.31 239 GLN A C 1
ATOM 1969 O O . GLN A 1 239 ? 4.049 28.058 5.179 1.00 69.31 239 GLN A O 1
ATOM 1974 N N . MET A 1 240 ? 2.614 26.747 4.073 1.00 65.81 240 MET A N 1
ATOM 1975 C CA . MET A 1 240 ? 2.302 25.894 5.218 1.00 65.81 240 MET A CA 1
ATOM 1976 C C . MET A 1 240 ? 3.391 24.845 5.448 1.00 65.81 240 MET A C 1
ATOM 1978 O O . MET A 1 240 ? 3.822 24.680 6.584 1.00 65.81 240 MET A O 1
ATOM 1982 N N . LEU A 1 241 ? 3.888 24.192 4.395 1.00 65.56 241 LEU A N 1
ATOM 1983 C CA . LEU A 1 241 ? 4.991 23.230 4.465 1.00 65.56 241 LEU A CA 1
ATOM 1984 C C . LEU A 1 241 ? 6.299 23.894 4.927 1.00 65.56 241 LEU A C 1
ATOM 1986 O O . LEU A 1 241 ? 7.051 23.295 5.694 1.00 65.56 241 LEU A O 1
ATOM 1990 N N . GLU A 1 242 ? 6.545 25.147 4.537 1.00 70.44 242 GLU A N 1
ATOM 1991 C CA . GLU A 1 242 ? 7.654 25.979 5.027 1.00 70.44 242 GLU A CA 1
ATOM 1992 C C . GLU A 1 242 ? 7.562 26.258 6.536 1.00 70.44 242 GLU A C 1
ATOM 1994 O O . GLU A 1 242 ? 8.582 26.406 7.209 1.00 70.44 242 GLU A O 1
ATOM 1999 N N . ARG A 1 243 ? 6.346 26.291 7.096 1.00 65.56 243 ARG A N 1
ATOM 2000 C CA . ARG A 1 243 ? 6.102 26.471 8.539 1.00 65.56 243 ARG A CA 1
ATOM 2001 C C . ARG A 1 243 ? 6.217 25.178 9.343 1.00 65.56 243 ARG A C 1
ATOM 2003 O O . ARG A 1 243 ? 6.074 25.227 10.564 1.00 65.56 243 ARG A O 1
ATOM 2010 N N . LEU A 1 244 ? 6.524 24.054 8.695 1.00 64.00 244 LEU A N 1
ATOM 2011 C CA . LEU A 1 244 ? 6.774 22.756 9.324 1.00 64.00 244 LEU A CA 1
ATOM 2012 C C . LEU A 1 244 ? 8.262 22.383 9.203 1.00 64.00 244 LEU A C 1
ATOM 2014 O O . LEU A 1 244 ? 8.597 21.382 8.567 1.00 64.00 244 LEU A O 1
ATOM 2018 N N . PRO A 1 245 ? 9.190 23.158 9.802 1.00 61.00 245 PRO A N 1
ATOM 2019 C CA . PRO A 1 245 ? 10.626 22.917 9.659 1.00 61.00 245 PRO A CA 1
ATOM 2020 C C . PRO A 1 245 ? 11.083 21.602 10.304 1.00 61.00 245 PRO A C 1
ATOM 2022 O O . PRO A 1 245 ? 12.198 21.163 10.053 1.00 61.00 245 PRO A O 1
ATOM 2025 N N . ALA A 1 246 ? 10.239 20.982 11.136 1.00 65.06 246 ALA A N 1
ATOM 2026 C CA . ALA A 1 246 ? 10.525 19.705 11.780 1.00 65.06 246 ALA A CA 1
ATOM 2027 C C . ALA A 1 246 ? 10.298 18.491 10.866 1.00 65.06 246 ALA A C 1
ATOM 2029 O O . ALA A 1 246 ? 10.729 17.402 11.224 1.00 65.06 246 ALA A O 1
ATOM 2030 N N . LEU A 1 247 ? 9.626 18.665 9.722 1.00 62.94 247 LEU A N 1
ATOM 2031 C CA . LEU A 1 247 ? 9.359 17.574 8.793 1.00 62.94 247 LEU A CA 1
ATOM 2032 C C . LEU A 1 247 ? 10.434 17.506 7.707 1.00 62.94 247 LEU A C 1
ATOM 2034 O O . LEU A 1 247 ? 10.749 18.508 7.057 1.00 62.94 247 LEU A O 1
ATOM 2038 N N . THR A 1 248 ? 10.951 16.307 7.483 1.00 69.19 248 THR A N 1
ATOM 2039 C CA . THR A 1 248 ? 11.778 15.953 6.329 1.00 69.19 248 THR A CA 1
ATOM 2040 C C . THR A 1 248 ? 10.983 16.095 5.028 1.00 69.19 248 THR A C 1
ATOM 2042 O O . THR A 1 248 ? 9.750 16.070 5.023 1.00 69.19 248 THR A O 1
ATOM 2045 N N . ASP A 1 249 ? 11.673 16.243 3.897 1.00 65.12 249 ASP A N 1
ATOM 2046 C CA . ASP A 1 249 ? 11.007 16.336 2.592 1.00 65.12 249 ASP A CA 1
ATOM 2047 C C . ASP A 1 249 ? 10.223 15.061 2.256 1.00 65.12 249 ASP A C 1
ATOM 2049 O O . ASP A 1 249 ? 9.140 15.147 1.680 1.00 65.12 249 ASP A O 1
ATOM 2053 N N . ASP A 1 250 ? 10.696 13.900 2.714 1.00 58.66 250 ASP A N 1
ATOM 2054 C CA . ASP A 1 250 ? 9.972 12.632 2.617 1.00 58.66 250 ASP A CA 1
ATOM 2055 C C . ASP A 1 250 ? 8.678 12.647 3.433 1.00 58.66 250 ASP A C 1
ATOM 2057 O O . ASP A 1 250 ? 7.662 12.174 2.939 1.00 58.66 250 ASP A O 1
ATOM 2061 N N . GLU A 1 251 ? 8.671 13.217 4.643 1.00 61.53 251 GLU A N 1
ATOM 2062 C CA . GLU A 1 251 ? 7.461 13.364 5.466 1.00 61.53 251 GLU A CA 1
ATOM 2063 C C . GLU A 1 251 ? 6.482 14.377 4.868 1.00 61.53 251 GLU A C 1
ATOM 2065 O O . GLU A 1 251 ? 5.277 14.140 4.856 1.00 61.53 251 GLU A O 1
ATOM 2070 N N . LYS A 1 252 ? 6.978 15.483 4.305 1.00 64.81 252 LYS A N 1
ATOM 2071 C CA . LYS A 1 252 ? 6.147 16.465 3.587 1.00 64.81 252 LYS A CA 1
ATOM 2072 C C . LYS A 1 252 ? 5.523 15.854 2.334 1.00 64.81 252 LYS A C 1
ATOM 2074 O O . LYS A 1 252 ? 4.320 16.008 2.111 1.00 64.81 252 LYS A O 1
ATOM 2079 N N . MET A 1 253 ? 6.313 15.116 1.554 1.00 60.97 253 MET A N 1
ATOM 2080 C CA . MET A 1 253 ? 5.841 14.324 0.417 1.00 60.97 253 MET A CA 1
ATOM 2081 C C . MET A 1 253 ? 4.901 13.214 0.861 1.00 60.97 253 MET A C 1
ATOM 2083 O O . MET A 1 253 ? 3.962 12.913 0.140 1.00 60.97 253 MET A O 1
ATOM 2087 N N . LEU A 1 254 ? 5.088 12.652 2.053 1.00 56.50 254 LEU A N 1
ATOM 2088 C CA . LEU A 1 254 ? 4.141 11.741 2.675 1.00 56.50 254 LEU A CA 1
ATOM 2089 C C . LEU A 1 254 ? 2.892 12.447 3.163 1.00 56.50 254 LEU A C 1
ATOM 2091 O O . LEU A 1 254 ? 1.922 11.755 3.290 1.00 56.50 254 LEU A O 1
ATOM 2095 N N . ILE A 1 255 ? 2.817 13.749 3.420 1.00 57.97 255 ILE A N 1
ATOM 2096 C CA . ILE A 1 255 ? 1.549 14.400 3.823 1.00 57.97 255 ILE A CA 1
ATOM 2097 C C . ILE A 1 255 ? 0.732 14.778 2.595 1.00 57.97 255 ILE A C 1
ATOM 2099 O O . ILE A 1 255 ? -0.461 14.485 2.509 1.00 57.97 255 ILE A O 1
ATOM 2103 N N . VAL A 1 256 ? 1.400 15.385 1.614 1.00 58.16 256 VAL A N 1
ATOM 2104 C CA . VAL A 1 256 ? 0.814 15.672 0.300 1.00 58.16 256 VAL A CA 1
ATOM 2105 C C . VAL A 1 256 ? 0.465 14.360 -0.407 1.00 58.16 256 VAL A C 1
ATOM 2107 O O . VAL A 1 256 ? -0.606 14.230 -0.995 1.00 58.16 256 VAL A O 1
ATOM 2110 N N . GLY A 1 257 ? 1.343 13.368 -0.279 1.00 55.50 257 GLY A N 1
ATOM 2111 C CA . GLY A 1 257 ? 1.190 12.016 -0.784 1.00 55.50 257 GLY A CA 1
ATOM 2112 C C . GLY A 1 257 ? 0.271 11.143 0.057 1.00 55.50 257 GLY A C 1
ATOM 2113 O O . GLY A 1 257 ? -0.460 10.397 -0.557 1.00 55.50 257 GLY A O 1
ATOM 2114 N N . ALA A 1 258 ? 0.189 11.241 1.393 1.00 49.91 258 ALA A N 1
ATOM 2115 C CA . ALA A 1 258 ? -0.572 10.308 2.257 1.00 49.91 258 ALA A CA 1
ATOM 2116 C C . ALA A 1 258 ? -2.059 10.329 1.975 1.00 49.91 258 ALA A C 1
ATOM 2118 O O . ALA A 1 258 ? -2.710 9.299 2.130 1.00 49.91 258 ALA A O 1
ATOM 2119 N N . ARG A 1 259 ? -2.612 11.458 1.532 1.00 56.88 259 ARG A N 1
ATOM 2120 C CA . ARG A 1 259 ? -3.993 11.465 1.043 1.00 56.88 259 ARG A CA 1
ATOM 2121 C C . ARG A 1 259 ? -4.183 10.589 -0.181 1.00 56.88 259 ARG A C 1
ATOM 2123 O O . ARG A 1 259 ? -5.204 9.915 -0.289 1.00 56.88 259 ARG A O 1
ATOM 2130 N N . PHE A 1 260 ? -3.203 10.600 -1.075 1.00 51.16 260 PHE A N 1
ATOM 2131 C CA . PHE A 1 260 ? -3.158 9.694 -2.207 1.00 51.16 260 PHE A CA 1
ATOM 2132 C C . PHE A 1 260 ? -2.714 8.293 -1.775 1.00 51.16 260 PHE A C 1
ATOM 2134 O O . PHE A 1 260 ? -3.242 7.339 -2.327 1.00 51.16 260 PHE A O 1
ATOM 2141 N N . SER A 1 261 ? -1.841 8.153 -0.762 1.00 49.09 261 SER A N 1
ATOM 2142 C CA . SER A 1 261 ? -1.080 6.936 -0.488 1.00 49.09 261 SER A CA 1
ATOM 2143 C C . SER A 1 261 ? -1.459 6.131 0.750 1.00 49.09 261 SER A C 1
ATOM 2145 O O . SER A 1 261 ? -1.803 4.957 0.653 1.00 49.09 261 SER A O 1
ATOM 2147 N N . ALA A 1 262 ? -1.438 6.738 1.927 1.00 50.12 262 ALA A N 1
ATOM 2148 C CA . ALA A 1 262 ? -1.693 6.042 3.186 1.00 50.12 262 ALA A CA 1
ATOM 2149 C C . ALA A 1 262 ? -3.176 6.061 3.603 1.00 50.12 262 ALA A C 1
ATOM 2151 O O . ALA A 1 262 ? -3.602 5.308 4.479 1.00 50.12 262 ALA A O 1
ATOM 2152 N N . GLY A 1 263 ? -3.972 6.953 3.018 1.00 58.00 263 GLY A N 1
ATOM 2153 C CA . GLY A 1 263 ? -5.190 7.416 3.664 1.00 58.00 263 GLY A CA 1
ATOM 2154 C C . GLY A 1 263 ? -6.488 6.801 3.187 1.00 58.00 263 GLY A C 1
ATOM 2155 O O . GLY A 1 263 ? -7.461 6.757 3.938 1.00 58.00 263 GLY A O 1
ATOM 2156 N N . TYR A 1 264 ? -6.539 6.345 1.941 1.00 75.44 264 TYR A N 1
ATOM 2157 C CA . TYR A 1 264 ? -7.768 5.790 1.408 1.00 75.44 264 TYR A CA 1
ATOM 2158 C C . TYR A 1 264 ? -7.961 4.369 1.924 1.00 75.44 264 TYR A C 1
ATOM 2160 O O . TYR A 1 264 ? -7.184 3.498 1.564 1.00 75.44 264 TYR A O 1
ATOM 2168 N N . MET A 1 265 ? -8.991 4.129 2.732 1.00 87.69 265 MET A N 1
ATOM 2169 C CA . MET A 1 265 ? -9.393 2.783 3.152 1.00 87.69 265 MET A CA 1
ATOM 2170 C C . MET A 1 265 ? -10.803 2.515 2.662 1.00 87.69 265 MET A C 1
ATOM 2172 O O . MET A 1 265 ? -11.696 3.309 2.934 1.00 87.69 265 MET A O 1
ATOM 2176 N N . GLY A 1 266 ? -11.059 1.422 1.957 1.00 89.12 266 GLY A N 1
ATOM 2177 C CA . GLY A 1 266 ? -12.407 0.873 1.808 1.00 89.12 266 GLY A CA 1
ATOM 2178 C C . GLY A 1 266 ? -12.570 -0.422 2.586 1.00 89.12 266 GLY A C 1
ATOM 2179 O O . GLY A 1 266 ? -11.596 -0.985 3.064 1.00 89.12 266 GLY A O 1
ATOM 2180 N N . ALA A 1 267 ? -13.810 -0.870 2.727 1.00 93.00 267 ALA A N 1
ATOM 2181 C CA . ALA A 1 267 ? -14.145 -2.166 3.299 1.00 93.00 267 ALA A CA 1
ATOM 2182 C C . ALA A 1 267 ? -15.433 -2.665 2.649 1.00 93.00 267 ALA A C 1
ATOM 2184 O O . ALA A 1 267 ? -16.287 -1.853 2.271 1.00 93.00 267 ALA A O 1
ATOM 2185 N N . LYS A 1 268 ? -15.571 -3.984 2.529 1.00 93.44 268 LYS A N 1
ATOM 2186 C CA . LYS A 1 268 ? -16.810 -4.615 2.064 1.00 93.44 268 LYS A CA 1
ATOM 2187 C C . LYS A 1 268 ? -17.874 -4.597 3.150 1.00 93.44 268 LYS A C 1
ATOM 2189 O O . LYS A 1 268 ? -19.027 -4.277 2.877 1.00 93.44 268 LYS A O 1
ATOM 2194 N N . GLU A 1 269 ? -17.475 -4.908 4.378 1.00 96.00 269 GLU A N 1
ATOM 2195 C CA . GLU A 1 269 ? -18.378 -4.996 5.518 1.00 96.00 269 GLU A CA 1
ATOM 2196 C C . GLU A 1 269 ? -17.676 -4.571 6.810 1.00 96.00 269 GLU A C 1
ATOM 2198 O O . GLU A 1 269 ? -16.468 -4.758 6.967 1.00 96.00 269 GLU A O 1
ATOM 2203 N N . ILE A 1 270 ? -18.442 -3.979 7.732 1.00 97.12 270 ILE A N 1
ATOM 2204 C CA . ILE A 1 270 ? -17.983 -3.678 9.090 1.00 97.12 270 ILE A CA 1
ATOM 2205 C C . ILE A 1 270 ? -19.044 -4.129 10.085 1.00 97.12 270 ILE A C 1
ATOM 2207 O O . ILE A 1 270 ? -20.151 -3.574 10.130 1.00 97.12 270 ILE A O 1
ATOM 2211 N N . LEU A 1 271 ? -18.663 -5.095 10.909 1.00 97.62 271 LEU A N 1
ATOM 2212 C CA . LEU A 1 271 ? -19.490 -5.720 11.925 1.00 97.62 271 LEU A CA 1
ATOM 2213 C C . LEU A 1 271 ? -18.974 -5.335 13.307 1.00 97.62 271 LEU A C 1
ATOM 2215 O O . LEU A 1 271 ? -17.770 -5.276 13.538 1.00 97.62 271 LEU A O 1
ATOM 2219 N N . LEU A 1 272 ? -19.893 -5.095 14.234 1.00 97.88 272 LEU A N 1
ATOM 2220 C CA . LEU A 1 272 ? -19.571 -4.933 15.644 1.00 97.88 272 LEU A CA 1
ATOM 2221 C C . LEU A 1 272 ? -20.461 -5.876 16.442 1.00 97.88 272 LEU A C 1
ATOM 2223 O O . LEU A 1 272 ? -21.686 -5.794 16.350 1.00 97.88 272 LEU A O 1
ATOM 2227 N N . ASN A 1 273 ? -19.833 -6.761 17.208 1.00 97.31 273 ASN A N 1
ATOM 2228 C CA . ASN A 1 273 ? -20.501 -7.635 18.158 1.00 97.31 273 ASN A CA 1
ATOM 2229 C C . ASN A 1 273 ? -19.908 -7.387 19.546 1.00 97.31 273 ASN A C 1
ATOM 2231 O O . ASN A 1 273 ? -18.786 -7.810 19.828 1.00 97.31 273 ASN A O 1
ATOM 2235 N N . GLU A 1 274 ? -20.651 -6.663 20.384 1.00 95.94 274 GLU A N 1
ATOM 2236 C CA . GLU A 1 274 ? -20.217 -6.207 21.708 1.00 95.94 274 GLU A CA 1
ATOM 2237 C C . GLU A 1 274 ? -18.884 -5.439 21.651 1.00 95.94 274 GLU A C 1
ATOM 2239 O O . GLU A 1 274 ? -18.841 -4.266 21.298 1.00 95.94 274 GLU A O 1
ATOM 2244 N N . GLN A 1 275 ? -17.787 -6.108 21.998 1.00 97.75 275 GLN A N 1
ATOM 2245 C CA . GLN A 1 275 ? -16.438 -5.556 22.079 1.00 97.75 275 GLN A CA 1
ATOM 2246 C C . GLN A 1 27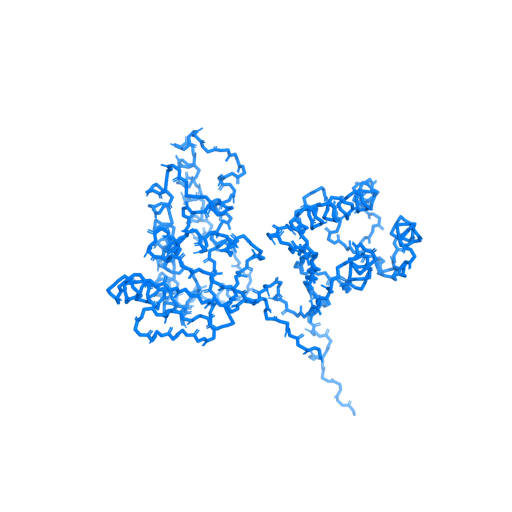5 ? -15.556 -5.951 20.887 1.00 97.75 275 GLN A C 1
ATOM 2248 O O . GLN A 1 275 ? -14.387 -5.570 20.839 1.00 97.75 275 GLN A O 1
ATOM 2253 N N . LYS A 1 276 ? -16.083 -6.741 19.945 1.00 98.19 276 LYS A N 1
ATOM 2254 C CA . LYS A 1 276 ? -15.360 -7.258 18.781 1.00 98.19 276 LYS A CA 1
ATOM 2255 C C . LYS A 1 276 ? -15.785 -6.509 17.520 1.00 98.19 276 LYS A C 1
ATOM 2257 O O . LYS A 1 276 ? -16.907 -6.677 17.044 1.00 98.19 276 LYS A O 1
ATOM 2262 N N . LEU A 1 277 ? -14.872 -5.716 16.971 1.00 98.44 277 LEU A N 1
ATOM 2263 C CA . LEU A 1 277 ? -15.007 -5.060 15.674 1.00 98.44 277 LEU A CA 1
ATOM 2264 C C . LEU A 1 277 ? -14.364 -5.933 14.593 1.00 98.44 277 LEU A C 1
ATOM 2266 O O . LEU A 1 277 ? -13.184 -6.270 14.688 1.00 98.44 277 LEU A O 1
ATOM 2270 N N . GLU A 1 278 ? -15.121 -6.258 13.553 1.00 98.38 278 GLU A N 1
ATOM 2271 C CA . GLU A 1 278 ? -14.645 -6.993 12.382 1.00 98.38 278 GLU A CA 1
ATOM 2272 C C . GLU A 1 278 ? -14.795 -6.121 11.138 1.00 98.38 278 GLU A C 1
ATOM 2274 O O . GLU A 1 278 ? -15.855 -5.549 10.885 1.00 98.38 278 GLU A O 1
ATOM 2279 N N . ILE A 1 279 ? -13.723 -6.013 10.361 1.00 97.50 279 ILE A N 1
ATOM 2280 C CA . ILE A 1 279 ? -13.670 -5.257 9.114 1.00 97.50 279 ILE A CA 1
ATOM 2281 C C . ILE A 1 279 ? -13.265 -6.244 8.025 1.00 97.50 279 ILE A C 1
ATOM 2283 O O . ILE A 1 279 ? -12.149 -6.763 8.034 1.00 97.50 279 ILE A O 1
ATOM 2287 N N . VAL A 1 280 ? -14.189 -6.525 7.113 1.00 96.62 280 VAL A N 1
ATOM 2288 C CA . VAL A 1 280 ? -14.045 -7.567 6.093 1.00 96.62 280 VAL A CA 1
ATOM 2289 C C . VAL A 1 280 ? -13.583 -6.947 4.781 1.00 96.62 280 VAL A C 1
ATOM 2291 O O . VAL A 1 280 ? -14.157 -5.949 4.328 1.00 96.62 280 VAL A O 1
ATOM 2294 N N . GLU A 1 281 ? -12.569 -7.563 4.167 1.00 93.88 281 GLU A N 1
ATOM 2295 C CA . GLU A 1 281 ? -11.961 -7.141 2.899 1.00 93.88 281 GLU A CA 1
ATOM 2296 C C . GLU A 1 281 ? -11.629 -5.636 2.900 1.00 93.88 281 GLU A C 1
ATOM 2298 O O . GLU A 1 281 ? -11.989 -4.883 1.989 1.00 93.88 281 GLU A O 1
ATOM 2303 N N . ALA A 1 282 ? -10.976 -5.171 3.968 1.00 93.00 282 ALA A N 1
ATOM 2304 C CA . ALA A 1 282 ? -10.460 -3.815 4.039 1.00 93.00 282 ALA A CA 1
ATOM 2305 C C . ALA A 1 282 ? -9.328 -3.645 3.026 1.00 93.00 282 ALA A C 1
ATOM 2307 O O . ALA A 1 282 ? -8.406 -4.451 3.007 1.00 93.00 282 ALA A O 1
ATOM 2308 N N . TYR A 1 283 ? -9.364 -2.601 2.210 1.00 89.25 283 TYR A N 1
ATOM 2309 C CA . TYR A 1 283 ? -8.330 -2.330 1.212 1.00 89.25 283 TYR A CA 1
ATOM 2310 C C . TYR A 1 283 ? -7.847 -0.893 1.314 1.00 89.25 283 TYR A C 1
ATOM 2312 O O . TYR A 1 283 ? -8.621 -0.007 1.682 1.00 89.25 283 TYR A O 1
ATOM 2320 N N . PHE A 1 284 ? -6.580 -0.666 0.967 1.00 85.19 284 PHE A N 1
ATOM 2321 C CA . PHE A 1 284 ? -5.926 0.634 1.088 1.00 85.19 284 PHE A CA 1
ATOM 2322 C C . PHE A 1 284 ? -5.418 1.138 -0.270 1.00 85.19 284 PHE A C 1
ATOM 2324 O O . PHE A 1 284 ? -4.955 0.350 -1.093 1.00 85.19 284 PHE A O 1
ATOM 2331 N N . GLY A 1 285 ? -5.552 2.445 -0.520 1.00 71.62 285 GLY A N 1
ATOM 2332 C CA . GLY A 1 285 ? -5.356 3.059 -1.840 1.00 71.62 285 GLY A CA 1
ATOM 2333 C C . GLY A 1 285 ? -3.956 2.901 -2.435 1.00 71.62 285 GLY A C 1
ATOM 2334 O O . GLY A 1 285 ? -3.855 2.550 -3.602 1.00 71.62 285 GLY A O 1
ATOM 2335 N N . ILE A 1 286 ? -2.883 3.105 -1.661 1.00 65.44 286 ILE A N 1
ATOM 2336 C CA . ILE A 1 286 ? -1.511 2.833 -2.126 1.00 65.44 286 ILE A CA 1
ATOM 2337 C C . ILE A 1 286 ? -0.849 1.857 -1.165 1.00 65.44 286 ILE A C 1
ATOM 2339 O O . ILE A 1 286 ? -0.309 2.222 -0.116 1.00 65.44 286 ILE A O 1
ATOM 2343 N N . GLY A 1 287 ? -0.896 0.589 -1.570 1.00 59.31 287 GLY A N 1
ATOM 2344 C CA . GLY A 1 287 ? -0.184 -0.520 -0.950 1.00 59.31 287 GLY A CA 1
ATOM 2345 C C . GLY A 1 287 ? -0.256 -0.563 0.582 1.00 59.31 287 GLY A C 1
ATOM 2346 O O . GLY A 1 287 ? -1.245 -0.201 1.220 1.00 59.31 287 GLY A O 1
ATOM 2347 N N . LEU A 1 288 ? 0.839 -1.029 1.180 1.00 64.00 288 LEU A N 1
ATOM 2348 C CA . LEU A 1 288 ? 0.982 -1.270 2.615 1.00 64.00 288 LEU A CA 1
ATOM 2349 C C . LEU A 1 288 ? 1.034 -0.021 3.499 1.00 64.00 288 LEU A C 1
ATOM 2351 O O . LEU A 1 288 ? 1.128 -0.179 4.707 1.00 64.00 288 LEU A O 1
ATOM 2355 N N . GLN A 1 289 ? 1.032 1.209 2.980 1.00 71.94 289 GLN A N 1
ATOM 2356 C CA . GLN A 1 289 ? 1.268 2.370 3.856 1.00 71.94 289 GLN A CA 1
ATOM 2357 C C . GLN A 1 289 ? 0.117 2.607 4.843 1.00 71.94 289 GLN A C 1
ATOM 2359 O O . GLN A 1 289 ? 0.356 3.001 5.984 1.00 71.94 289 GLN A O 1
ATOM 2364 N N . GLY A 1 290 ? -1.118 2.333 4.416 1.00 84.56 290 GLY A N 1
ATOM 2365 C CA . GLY A 1 290 ? -2.305 2.563 5.237 1.00 84.56 290 GLY A CA 1
ATOM 2366 C C . GLY A 1 290 ? -2.524 1.527 6.339 1.00 84.56 290 GLY A C 1
ATOM 2367 O O . GLY A 1 290 ? -3.047 1.876 7.394 1.00 84.56 290 GLY A O 1
ATOM 2368 N N . ILE A 1 291 ? -2.090 0.276 6.146 1.00 90.12 291 ILE A N 1
ATOM 2369 C CA . ILE A 1 291 ? -2.358 -0.818 7.096 1.00 90.12 291 ILE A CA 1
ATOM 2370 C C . ILE A 1 291 ? -1.676 -0.585 8.460 1.00 90.12 291 ILE A C 1
ATOM 2372 O O . ILE A 1 291 ? -2.388 -0.556 9.467 1.00 90.12 291 ILE A O 1
ATOM 2376 N N . PRO A 1 292 ? -0.348 -0.346 8.546 1.00 90.56 292 PRO A N 1
ATOM 2377 C CA . PRO A 1 292 ? 0.322 -0.057 9.810 1.00 90.56 292 PRO A CA 1
ATOM 2378 C C . PRO A 1 292 ? -0.267 1.172 10.502 1.00 90.56 292 PRO A C 1
ATOM 2380 O O . PRO A 1 292 ? -0.494 1.145 11.710 1.00 90.56 292 PRO A O 1
ATOM 2383 N N . ALA A 1 293 ? -0.540 2.235 9.736 1.00 90.62 293 ALA A N 1
ATOM 2384 C CA . ALA A 1 293 ? -1.132 3.469 10.243 1.00 90.62 293 ALA A CA 1
ATOM 2385 C C . ALA A 1 293 ? -2.502 3.210 10.883 1.00 90.62 293 ALA A C 1
ATOM 2387 O O . ALA A 1 293 ? -2.753 3.605 12.022 1.00 90.62 293 ALA A O 1
ATOM 2388 N N . PHE A 1 294 ? -3.359 2.468 10.182 1.00 94.12 294 PHE A N 1
ATOM 2389 C CA . PHE A 1 294 ? -4.679 2.091 10.663 1.00 94.12 294 PHE A CA 1
ATOM 2390 C C . PHE A 1 294 ? -4.612 1.195 11.904 1.00 94.12 294 PHE A C 1
ATOM 2392 O O . PHE A 1 294 ? -5.365 1.400 12.854 1.00 94.12 294 PHE A O 1
ATOM 2399 N N . PHE A 1 295 ? -3.687 0.233 11.948 1.00 95.12 295 PHE A N 1
ATOM 2400 C CA . PHE A 1 295 ? -3.517 -0.650 13.107 1.00 95.12 295 PHE A CA 1
ATOM 2401 C C . PHE A 1 295 ? -3.034 0.111 14.340 1.00 95.12 295 PHE A C 1
ATOM 2403 O O . PHE A 1 295 ? -3.531 -0.127 15.442 1.00 95.12 295 PHE A O 1
ATOM 2410 N N . ALA A 1 296 ? -2.090 1.034 14.167 1.00 94.62 296 ALA A N 1
ATOM 2411 C CA . ALA A 1 296 ? -1.620 1.895 15.243 1.00 94.62 296 ALA A CA 1
ATOM 2412 C C . ALA A 1 296 ? -2.743 2.806 15.757 1.00 94.62 296 ALA A C 1
ATOM 2414 O O . ALA A 1 296 ? -2.960 2.892 16.965 1.00 94.62 296 ALA A O 1
ATOM 2415 N N . TRP A 1 297 ? -3.530 3.387 14.849 1.00 96.12 297 TRP A N 1
ATOM 2416 C CA . TRP A 1 297 ? -4.712 4.168 15.202 1.00 96.12 297 TRP A CA 1
ATOM 2417 C C . TRP A 1 297 ? -5.759 3.350 15.974 1.00 96.12 297 TRP A C 1
ATOM 2419 O O . TRP A 1 297 ? -6.286 3.829 16.978 1.00 96.12 297 TRP A O 1
ATOM 2429 N N . LEU A 1 298 ? -6.038 2.103 15.572 1.00 97.38 298 LEU A N 1
ATOM 2430 C CA . LEU A 1 298 ? -6.945 1.216 16.312 1.00 97.38 298 LEU A CA 1
ATOM 2431 C C . LEU A 1 298 ? -6.444 0.968 17.742 1.00 97.38 298 LEU A C 1
ATOM 2433 O O . LEU A 1 298 ? -7.229 1.059 18.689 1.00 97.38 298 LEU A O 1
ATOM 2437 N N . LYS A 1 299 ? -5.145 0.687 17.912 1.00 97.19 299 LYS A N 1
ATOM 2438 C CA . LYS A 1 299 ? -4.523 0.472 19.231 1.00 97.19 299 LYS A CA 1
ATOM 2439 C C . LYS A 1 299 ? -4.640 1.709 20.121 1.00 97.19 299 LYS A C 1
ATOM 2441 O O . LYS A 1 299 ? -5.102 1.598 21.255 1.00 97.19 299 LYS A O 1
ATOM 2446 N N . ASP A 1 300 ? -4.338 2.887 19.582 1.00 97.06 300 ASP A N 1
ATOM 2447 C CA . ASP A 1 300 ? -4.491 4.173 20.276 1.00 97.06 300 ASP A CA 1
ATOM 2448 C C . ASP A 1 300 ? -5.939 4.475 20.691 1.00 97.06 300 ASP A C 1
ATOM 2450 O O . ASP A 1 300 ? -6.177 5.205 21.653 1.00 97.06 300 ASP A O 1
ATOM 2454 N N . ASN A 1 301 ? -6.915 3.892 19.991 1.00 97.06 301 ASN A N 1
ATOM 2455 C CA . ASN A 1 301 ? -8.337 4.018 20.299 1.00 97.06 301 ASN A CA 1
ATOM 2456 C C . ASN A 1 301 ? -8.890 2.846 21.132 1.00 97.06 301 ASN A C 1
ATOM 2458 O O . ASN A 1 301 ? -10.104 2.668 21.221 1.00 97.06 301 ASN A O 1
ATOM 2462 N N . GLY A 1 302 ? -8.022 2.073 21.794 1.00 97.19 302 GLY A N 1
ATOM 2463 C CA . GLY A 1 302 ? -8.418 1.071 22.788 1.00 97.19 302 GLY A CA 1
ATOM 2464 C C . GLY A 1 302 ? -8.523 -0.364 22.269 1.00 97.19 302 GLY A C 1
ATOM 2465 O O . GLY A 1 302 ? -9.007 -1.234 23.000 1.00 97.19 302 GLY A O 1
ATOM 2466 N N . CYS A 1 303 ? -8.067 -0.630 21.042 1.00 97.94 303 CYS A N 1
ATOM 2467 C CA . CYS A 1 303 ? -7.889 -1.991 20.548 1.00 97.94 303 CYS A CA 1
ATOM 2468 C C . CYS A 1 303 ? -6.731 -2.671 21.289 1.00 97.94 303 CYS A C 1
ATOM 2470 O O . CYS A 1 303 ? -5.575 -2.286 21.116 1.00 97.94 303 CYS A O 1
ATOM 2472 N N . HIS A 1 304 ? -7.010 -3.689 22.102 1.00 96.50 304 HIS A N 1
ATOM 2473 C CA . HIS A 1 304 ? -5.971 -4.392 22.870 1.00 96.50 304 HIS A CA 1
ATOM 2474 C C . HIS A 1 304 ? -5.543 -5.711 22.220 1.00 96.50 304 HIS A C 1
ATOM 2476 O O . HIS A 1 304 ? -4.416 -6.163 22.414 1.00 96.50 304 HIS A O 1
ATOM 2482 N N . THR A 1 305 ? -6.418 -6.316 21.418 1.00 97.38 305 THR A N 1
ATOM 2483 C CA . THR A 1 305 ? -6.099 -7.502 20.623 1.00 97.38 305 THR A CA 1
ATOM 2484 C C . THR A 1 305 ? -6.489 -7.234 19.183 1.00 97.38 305 THR A C 1
ATOM 2486 O O . THR A 1 305 ? -7.666 -7.051 18.882 1.00 97.38 305 THR A O 1
ATOM 2489 N N . LEU A 1 306 ? -5.487 -7.190 18.309 1.00 97.31 306 LEU A N 1
ATOM 2490 C CA . LEU A 1 306 ? -5.647 -6.971 16.879 1.00 97.31 306 LEU A CA 1
ATOM 2491 C C . LEU A 1 306 ? -5.141 -8.209 16.145 1.00 97.31 306 LEU A C 1
ATOM 2493 O O . LEU A 1 306 ? -3.990 -8.606 16.311 1.00 97.31 306 LEU A O 1
ATOM 2497 N N . HIS A 1 307 ? -6.011 -8.798 15.338 1.00 96.81 307 HIS A N 1
ATOM 2498 C CA . HIS A 1 307 ? -5.699 -9.889 14.429 1.00 96.81 307 HIS A CA 1
ATOM 2499 C C . HIS A 1 307 ? -6.047 -9.459 13.014 1.00 96.81 307 HIS A C 1
ATOM 2501 O O . HIS A 1 307 ? -7.019 -8.734 12.801 1.00 96.81 307 HIS A O 1
ATOM 2507 N N . TYR A 1 308 ? -5.281 -9.928 12.041 1.00 95.75 308 TYR A N 1
ATOM 2508 C CA . TYR A 1 308 ? -5.607 -9.705 10.647 1.00 95.75 308 TYR A CA 1
ATOM 2509 C C . TYR A 1 308 ? -5.180 -10.893 9.791 1.00 95.75 308 TYR A C 1
ATOM 2511 O O . TYR A 1 308 ? -4.348 -11.700 10.198 1.00 95.75 308 TYR A O 1
ATOM 2519 N N . THR A 1 309 ? -5.783 -11.006 8.614 1.00 93.31 309 THR A N 1
ATOM 2520 C CA . THR A 1 309 ? -5.388 -11.968 7.578 1.00 93.31 309 THR A CA 1
ATOM 2521 C C . THR A 1 309 ? -5.403 -11.264 6.235 1.00 93.31 309 THR A C 1
ATOM 2523 O O . THR A 1 309 ? -6.292 -10.448 5.981 1.00 93.31 309 THR A O 1
ATOM 2526 N N . ILE A 1 310 ? -4.423 -11.557 5.383 1.00 90.25 310 ILE A N 1
ATOM 2527 C CA . ILE A 1 310 ? -4.450 -11.107 3.992 1.00 90.25 310 ILE A CA 1
ATOM 2528 C C . ILE A 1 310 ? -5.480 -11.952 3.241 1.00 90.25 310 ILE A C 1
ATOM 2530 O O . ILE A 1 310 ? -5.504 -13.176 3.360 1.00 90.25 310 ILE A O 1
ATOM 2534 N N . VAL A 1 311 ? -6.365 -11.292 2.499 1.00 90.25 311 VAL A N 1
ATOM 2535 C CA . VAL A 1 311 ? -7.359 -11.960 1.662 1.00 90.25 311 VAL A CA 1
ATOM 2536 C C . VAL A 1 311 ? -6.683 -12.349 0.356 1.00 90.25 311 VAL A C 1
ATOM 2538 O O . VAL A 1 311 ? -6.468 -11.514 -0.520 1.00 90.25 311 VAL A O 1
ATOM 2541 N N . GLU A 1 312 ? -6.350 -13.629 0.231 1.00 80.81 312 GLU A N 1
ATOM 2542 C CA . GLU A 1 312 ? -5.922 -14.216 -1.036 1.00 80.81 312 GLU A CA 1
ATOM 2543 C C . GLU A 1 312 ? -7.126 -14.234 -1.988 1.00 80.81 312 GLU A C 1
ATOM 2545 O O . GLU A 1 312 ? -8.121 -14.924 -1.742 1.00 80.81 312 GLU A O 1
ATOM 2550 N N . LYS A 1 313 ? -7.069 -13.472 -3.085 1.00 70.06 313 LYS A N 1
ATOM 2551 C CA . LYS A 1 313 ? -8.008 -13.700 -4.183 1.00 70.06 313 LYS A CA 1
ATOM 2552 C C . LYS A 1 313 ? -7.561 -14.959 -4.908 1.00 70.06 313 LYS A C 1
ATOM 2554 O O . LYS A 1 313 ? -6.537 -14.963 -5.585 1.00 70.06 313 LYS A O 1
ATOM 2559 N N . LEU A 1 314 ? -8.319 -16.037 -4.727 1.00 53.72 314 LEU A N 1
ATOM 2560 C CA . LEU A 1 314 ? -8.145 -17.251 -5.515 1.00 53.72 314 LEU A CA 1
ATOM 2561 C C . LEU A 1 314 ? -8.322 -16.885 -6.998 1.00 53.72 314 LEU A C 1
ATOM 2563 O O . LEU A 1 314 ? -9.359 -16.326 -7.364 1.00 53.72 314 LEU A O 1
ATOM 2567 N N . ARG A 1 315 ? -7.278 -17.146 -7.794 1.00 48.97 315 ARG A N 1
ATOM 2568 C CA . ARG A 1 315 ? -7.270 -17.001 -9.257 1.00 48.97 315 ARG A CA 1
ATOM 2569 C C . ARG A 1 315 ? -8.303 -17.919 -9.911 1.00 48.97 315 ARG A C 1
ATOM 2571 O O . ARG A 1 315 ? -8.479 -19.056 -9.412 1.00 48.97 315 ARG A O 1
#

Radius of gyration: 21.97 Å; chains: 1; bounding box: 44×50×68 Å

Secondary structure (DSSP, 8-state):
----GGGGGS----EEEEEEEE-SSHHHHHHHHHHHHHHHHHHHHHHHTTTTTSTT--BPPHHHHHHHHHHT----B--TT-SSGGGGGGEEEETTEEEEEEEEESS-SHHHHHHHHHTT-EEEEEE-SS--PPEEEEEEEESSHHHHHHHHHHHHHHHHGGGT-TTSS--TTTTEETTEE-TTHHHHHHHHHHHHHHHHHHHHHHHH-HHHHHHHHTT-TT-HHHHHHHHHHHHHHHHHHHT-TTS-HHHHHHHHHHTTTT--EE-SEEEEETTEEEEEEEEESSGGGHHHHHHHHHHHTTEEEEEEEE-----

Sequence (315 aa):
MRISIWQQFASNHSNSFTVVGEFESVEAAQNAAEQLRQSLKPIIEWRMARAEEIWESFEATPIEIEVGQQWGVEWLNHHEWLESERSLNAIKTFENYVILGEGETWAGQEPFDEILLKLGAKVSAESGLGNTSIMVNITCHFLNSDAADKVLKIIRDYLAAKKEFLHKNPIPWIGYIRGEKQPNIDELERLDQIYSDREKAELRYFRENESLRNKMNEHDFQSEEAIKYRVQYSKLLEQMLERLPALTDDEKMLIVGARFSAGYMGAKEILLNEQKLEIVEAYFGIGLQGIPAFFAWLKDNGCHTLHYTIVEKLR

Foldseek 3Di:
DDDPPVVVPPPDQFKKKKKKFFAPWLVLLVVLLVVVLVLLVVVQVVCLVVVPPPPPDQADDPSQCVSCVVLVHDGGGHWPCSHHNCQSVQFDGDTRMTMHIDTGTNDDCRSPQSSSVSSVTPMFMDMDHQANKWWKKKKFFFPFQVLVVVVVVVVCVLQVVPPVHQQQDQQLLQQAWLLRRHPCSVVLSVVSNVVNVVVVVVVVVCVVVVVVVVCVVVVCCPDVVNVVSVVVVVVVLVVSVVVPPVDDPVVSCCSVCCSQAQGGKDFPDWDDDTRMIITHGIITRHYPGNVSSVVSSSVVSGGPDMDMDTDRDDD